Protein AF-A0A834T060-F1 (afdb_monomer)

Radius of gyration: 30.35 Å; Cα contacts (8 Å, |Δi|>4): 252; chains: 1; bounding box: 127×82×62 Å

InterPro domains:
  IPR001564 Nucleoside diphosphate kinase [PR01243] (34-56)
  IPR001564 Nucleoside diphosphate kinase [PR01243] (78-97)
  IPR001564 Nucleoside diphosphate kinase [PR01243] (98-115)
  IPR001564 Nucleoside diphosphate kinase [PR01243] (145-164)
  IPR023005 Nucleoside diphosphate kinase, active site [PS00469] (145-153)
  IPR034907 Nucleoside diphosphate kinase-like domain [PF00334] (32-166)
  IPR034907 Nucleoside diphosphate kinase-like domain [SM00562] (31-171)
  IPR036850 Nucleoside diphosphate kinase-like domain superfamily [G3DSA:3.30.70.141] (30-177)
  IPR036850 Nucleoside diphosphate kinase-like domain superfamily [SSF54919] (31-169)

Structure (mmCIF, N/CA/C/O backbone):
data_AF-A0A834T060-F1
#
_entry.id   AF-A0A834T060-F1
#
loop_
_atom_site.group_PDB
_atom_site.id
_atom_site.type_symbol
_atom_site.label_atom_id
_atom_site.label_alt_id
_atom_site.label_comp_id
_atom_site.label_asym_id
_atom_site.label_entity_id
_atom_site.label_seq_id
_atom_site.pdbx_PDB_ins_code
_atom_site.Cartn_x
_atom_site.Cartn_y
_atom_site.Cartn_z
_atom_site.occupancy
_atom_site.B_iso_or_equiv
_atom_site.auth_seq_id
_atom_site.auth_comp_id
_atom_site.auth_asym_id
_atom_site.auth_atom_id
_atom_site.pdbx_PDB_model_num
ATOM 1 N N . MET A 1 1 ? -69.856 -7.727 43.993 1.00 40.41 1 MET A N 1
ATOM 2 C CA . MET A 1 1 ? -68.551 -8.318 43.621 1.00 40.41 1 MET A CA 1
ATOM 3 C C . MET A 1 1 ? -67.506 -7.204 43.542 1.00 40.41 1 MET A C 1
ATOM 5 O O . MET A 1 1 ? -67.748 -6.237 42.842 1.00 40.41 1 MET A O 1
ATOM 9 N N . ARG A 1 2 ? -66.437 -7.343 44.343 1.00 37.22 2 ARG A N 1
ATOM 10 C CA . ARG A 1 2 ? -65.052 -6.802 44.292 1.00 37.22 2 ARG A CA 1
ATOM 11 C C . ARG A 1 2 ? -64.696 -5.562 43.424 1.00 37.22 2 ARG A C 1
ATOM 13 O O . ARG A 1 2 ? -64.761 -5.623 42.205 1.00 37.22 2 ARG A O 1
ATOM 20 N N . LEU A 1 3 ? -64.146 -4.528 44.081 1.00 44.44 3 LEU A N 1
ATOM 21 C CA . LEU A 1 3 ? -63.063 -3.624 43.597 1.00 44.44 3 LEU A CA 1
ATOM 22 C C . LEU A 1 3 ? -61.681 -4.298 43.898 1.00 44.44 3 LEU A C 1
ATOM 24 O O . LEU A 1 3 ? -61.748 -5.276 44.653 1.00 44.44 3 LEU A O 1
ATOM 28 N N . PRO A 1 4 ? -60.455 -3.857 43.464 1.00 52.56 4 PRO A N 1
ATOM 29 C CA . PRO A 1 4 ? -60.018 -2.511 43.004 1.00 52.56 4 PRO A CA 1
ATOM 30 C C . PRO A 1 4 ? -58.845 -2.431 41.952 1.00 52.56 4 PRO A C 1
ATOM 32 O O . PRO A 1 4 ? -58.308 -3.451 41.550 1.00 52.56 4 PRO A O 1
ATOM 35 N N . ILE A 1 5 ? -58.475 -1.189 41.555 1.00 54.22 5 ILE A N 1
ATOM 36 C CA . ILE A 1 5 ? -57.146 -0.559 41.236 1.00 54.22 5 ILE A CA 1
ATOM 37 C C . ILE A 1 5 ? -56.066 -1.346 40.423 1.00 54.22 5 ILE A C 1
ATOM 39 O O . ILE A 1 5 ? -55.920 -2.550 40.553 1.00 54.22 5 ILE A O 1
ATOM 43 N N . VAL A 1 6 ? -55.211 -0.589 39.698 1.00 41.72 6 VAL A N 1
ATOM 44 C CA . VAL A 1 6 ? -53.857 -0.895 39.136 1.00 41.72 6 VAL A CA 1
ATOM 45 C C . VAL A 1 6 ? -53.861 -0.995 37.591 1.00 41.72 6 VAL A C 1
ATOM 47 O O . VAL A 1 6 ? -54.552 -1.824 37.027 1.00 41.72 6 VAL A O 1
ATOM 50 N N . GLY A 1 7 ? -53.125 -0.202 36.803 1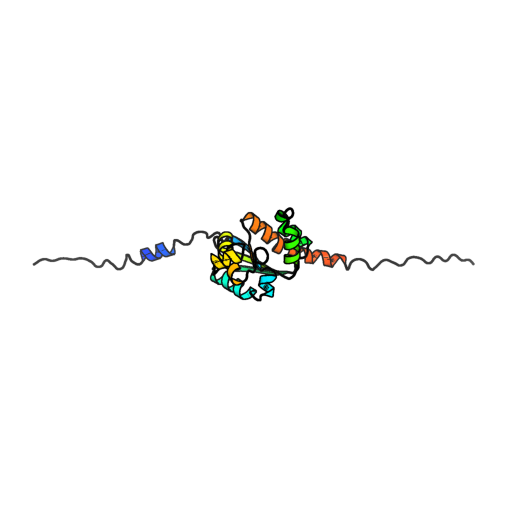.00 43.19 7 GLY A N 1
ATOM 51 C CA . GLY A 1 7 ? -52.037 0.713 37.124 1.00 43.19 7 GLY A CA 1
ATOM 52 C C . GLY A 1 7 ? -51.631 1.568 35.916 1.00 43.19 7 GLY A C 1
ATOM 53 O O . GLY A 1 7 ? -51.475 1.088 34.797 1.00 43.19 7 GLY A O 1
ATOM 54 N N . PHE A 1 8 ? -51.438 2.854 36.188 1.00 46.47 8 PHE A N 1
ATOM 55 C CA . PHE A 1 8 ? -51.004 3.911 35.274 1.00 46.47 8 PHE A CA 1
ATOM 56 C C . PHE A 1 8 ? -49.480 3.887 35.020 1.00 46.47 8 PHE A C 1
ATOM 58 O O . PHE A 1 8 ? -48.832 4.923 34.928 1.00 46.47 8 PHE A O 1
ATOM 65 N N . ILE A 1 9 ? -48.862 2.707 34.966 1.00 50.94 9 ILE A N 1
ATOM 66 C CA . ILE A 1 9 ? -47.402 2.565 34.908 1.00 50.94 9 ILE A CA 1
ATOM 67 C C . ILE A 1 9 ? -47.075 1.529 33.847 1.00 50.94 9 ILE A C 1
ATOM 69 O O . ILE A 1 9 ? -47.172 0.353 34.158 1.00 50.94 9 ILE A O 1
ATOM 73 N N . ARG A 1 10 ? -46.701 1.949 32.627 1.00 47.38 10 ARG A N 1
ATOM 74 C CA . ARG A 1 10 ? -45.752 1.245 31.722 1.00 47.38 10 ARG A CA 1
ATOM 75 C C . ARG A 1 10 ? -45.331 2.081 30.489 1.00 47.38 10 ARG A C 1
ATOM 77 O O . ARG A 1 10 ? -44.960 1.515 29.472 1.00 47.38 10 ARG A O 1
ATOM 84 N N . ILE A 1 11 ? -45.293 3.417 30.572 1.00 44.94 11 ILE A N 1
ATOM 85 C CA . ILE A 1 11 ? -44.591 4.265 29.574 1.00 44.94 11 ILE A CA 1
ATOM 86 C C . ILE A 1 11 ? -43.480 5.060 30.275 1.00 44.94 11 ILE A C 1
ATOM 88 O O . ILE A 1 11 ? -43.373 6.272 30.161 1.00 44.94 11 ILE A O 1
ATOM 92 N N . LEU A 1 12 ? -42.669 4.376 31.087 1.00 46.72 12 LEU A N 1
ATOM 93 C CA . LEU A 1 12 ? -41.483 4.993 31.699 1.00 46.72 12 LEU A CA 1
ATOM 94 C C . LEU A 1 12 ? -40.316 4.013 31.900 1.00 46.72 12 LEU A C 1
ATOM 96 O O . LEU A 1 12 ? -39.421 4.266 32.690 1.00 46.72 12 LEU A O 1
ATOM 100 N N . VAL A 1 13 ? -40.303 2.894 31.163 1.00 48.16 13 VAL A N 1
ATOM 101 C CA . VAL A 1 13 ? -39.148 1.967 31.112 1.00 48.16 13 VAL A CA 1
ATOM 102 C C . VAL A 1 13 ? -38.528 1.892 29.709 1.00 48.16 13 VAL A C 1
ATOM 104 O O . VAL A 1 13 ? -37.410 1.422 29.549 1.00 48.16 13 VAL A O 1
ATOM 107 N N . LEU A 1 14 ? -39.188 2.438 28.683 1.00 42.25 14 LEU A N 1
ATOM 108 C CA . LEU A 1 14 ? -38.663 2.438 27.310 1.00 42.25 14 LEU A CA 1
ATOM 109 C C . LEU A 1 14 ? -37.765 3.636 26.972 1.00 42.25 14 LEU A C 1
ATOM 111 O O . LEU A 1 14 ? -37.096 3.606 25.948 1.00 42.25 14 LEU A O 1
ATOM 115 N N . PHE A 1 15 ? -37.709 4.662 27.827 1.00 44.91 15 PHE A N 1
ATOM 116 C CA . PHE A 1 15 ? -36.837 5.823 27.604 1.00 44.91 15 PHE A CA 1
ATOM 117 C C . PHE A 1 15 ? -35.470 5.714 28.291 1.00 44.91 15 PHE A C 1
ATOM 119 O O . PHE A 1 15 ? -34.514 6.314 27.815 1.00 44.91 15 PHE A O 1
ATOM 126 N N . VAL A 1 16 ? -35.346 4.911 29.354 1.00 46.09 16 VAL A N 1
ATOM 127 C CA . VAL A 1 16 ? -34.073 4.758 30.085 1.00 46.09 16 VAL A CA 1
ATOM 128 C C . VAL A 1 16 ? -33.124 3.776 29.382 1.00 46.09 16 VAL A C 1
ATOM 130 O O . VAL A 1 16 ? -31.916 3.975 29.382 1.00 46.09 16 VAL A O 1
ATOM 133 N N . LEU A 1 17 ? -33.646 2.769 28.669 1.00 48.28 17 LEU A N 1
ATOM 134 C CA . LEU A 1 17 ? -32.790 1.829 27.929 1.00 48.28 17 LEU A CA 1
ATOM 135 C C . LEU A 1 17 ? -32.219 2.396 26.620 1.00 48.28 17 LEU A C 1
ATOM 137 O O . LEU A 1 17 ? -31.293 1.810 26.071 1.00 48.28 17 LEU A O 1
ATOM 141 N N . VAL A 1 18 ? -32.734 3.525 26.119 1.00 52.62 18 VAL A N 1
ATOM 142 C CA . VAL A 1 18 ? -32.154 4.190 24.940 1.00 52.62 18 VAL A CA 1
ATOM 143 C C . VAL A 1 18 ? -31.088 5.203 25.355 1.00 52.62 18 VAL A C 1
ATOM 145 O O . VAL A 1 18 ? -30.077 5.308 24.669 1.00 52.62 18 VAL A O 1
ATOM 148 N N . SER A 1 19 ? -31.240 5.892 26.493 1.00 49.34 19 SER A N 1
ATOM 149 C CA . SER A 1 19 ? -30.211 6.824 26.981 1.00 49.34 19 SER A CA 1
ATOM 150 C C . SER A 1 19 ? -28.929 6.113 27.414 1.00 49.34 19 SER A C 1
ATOM 152 O O . SER A 1 19 ? -27.841 6.611 27.136 1.00 49.34 19 SER A O 1
ATOM 154 N N . ASP A 1 20 ? -29.043 4.925 28.010 1.00 44.16 20 ASP A N 1
ATOM 155 C CA . ASP A 1 20 ? -27.871 4.145 28.426 1.00 44.16 20 ASP A CA 1
ATOM 156 C C . ASP A 1 20 ? -27.243 3.360 27.260 1.00 44.16 20 ASP A C 1
ATOM 158 O O . ASP A 1 20 ? -26.064 3.016 27.310 1.00 44.16 20 ASP A O 1
ATOM 162 N N . PHE A 1 21 ? -27.986 3.144 26.167 1.00 49.22 21 PHE A N 1
ATOM 163 C CA . PHE A 1 21 ? -27.451 2.595 24.915 1.00 49.22 21 PHE A CA 1
ATOM 164 C C . PHE A 1 21 ? -26.723 3.662 24.081 1.00 49.22 21 PHE A C 1
ATOM 166 O O . PHE A 1 21 ? -25.713 3.373 23.446 1.00 49.22 21 PHE A O 1
ATOM 173 N N . TRP A 1 22 ? -27.182 4.917 24.129 1.00 43.31 22 TRP A N 1
ATOM 174 C CA . TRP A 1 22 ? -26.526 6.048 23.460 1.00 43.31 22 TRP A CA 1
ATOM 175 C C . TRP A 1 22 ? -25.286 6.573 24.205 1.00 43.31 22 TRP A C 1
ATOM 177 O O . TRP A 1 22 ? -24.481 7.295 23.623 1.00 43.31 22 TRP A O 1
ATOM 187 N N . SER A 1 23 ? -25.101 6.191 25.473 1.00 42.28 23 SER A N 1
ATOM 188 C CA . SER A 1 23 ? -23.966 6.610 26.311 1.00 42.28 23 SER A CA 1
ATOM 189 C C . SER A 1 23 ? -22.849 5.551 26.425 1.00 42.28 23 SER A C 1
ATOM 191 O O . SER A 1 23 ? -21.879 5.748 27.154 1.00 42.28 23 SER A O 1
ATOM 193 N N . TRP A 1 24 ? -22.935 4.441 25.677 1.00 46.16 24 TRP A N 1
ATOM 194 C CA . TRP A 1 24 ? -21.889 3.407 25.565 1.00 46.16 24 TRP A CA 1
ATOM 195 C C . TRP A 1 24 ? -21.287 3.369 24.153 1.00 46.16 24 TRP A C 1
ATOM 197 O O . TRP A 1 24 ? -21.158 2.322 23.533 1.00 46.16 24 TRP A O 1
ATOM 207 N N . THR A 1 25 ? -20.897 4.514 23.604 1.00 52.75 25 THR A N 1
ATOM 208 C CA . THR A 1 25 ? -19.862 4.553 22.549 1.00 52.75 25 THR A CA 1
ATOM 209 C C . THR A 1 25 ? -18.877 5.699 22.734 1.00 52.75 25 THR A C 1
ATOM 211 O O . THR A 1 25 ? -17.988 5.867 21.909 1.00 52.75 25 THR A O 1
ATOM 214 N N . ASN A 1 26 ? -18.929 6.429 23.854 1.00 51.22 26 ASN A N 1
ATOM 215 C CA . ASN A 1 26 ? -17.852 7.345 24.244 1.00 51.22 26 ASN A CA 1
ATOM 216 C C . ASN A 1 26 ? -16.654 6.580 24.839 1.00 51.22 26 ASN A C 1
ATOM 218 O O . ASN A 1 26 ? -16.028 7.009 25.807 1.00 51.22 26 ASN A O 1
ATOM 222 N N . GLY A 1 27 ? -16.320 5.431 24.243 1.00 53.03 27 GLY A N 1
ATOM 223 C CA . GLY A 1 27 ? -14.962 4.930 24.302 1.00 53.03 27 GLY A CA 1
ATOM 224 C C . GLY A 1 27 ? -14.103 5.940 23.560 1.00 53.03 27 GLY A C 1
ATOM 225 O O . GLY A 1 27 ? -14.446 6.359 22.459 1.00 53.03 27 GLY A O 1
ATOM 226 N N . ASN A 1 28 ? -13.017 6.385 24.176 1.00 56.47 28 ASN A N 1
ATOM 227 C CA . ASN A 1 28 ? -12.001 7.173 23.502 1.00 56.47 28 ASN A CA 1
ATOM 228 C C . ASN A 1 28 ? -11.441 6.309 22.354 1.00 56.47 28 ASN A C 1
ATOM 230 O O . ASN A 1 28 ? -10.523 5.519 22.572 1.00 56.47 28 ASN A O 1
ATOM 234 N N . THR A 1 29 ? -12.064 6.354 21.171 1.00 61.91 29 THR A N 1
ATOM 235 C CA . THR A 1 29 ? -11.645 5.572 20.007 1.00 61.91 29 THR A CA 1
ATOM 236 C C . THR A 1 29 ? -10.299 6.134 19.587 1.00 61.91 29 THR A C 1
ATOM 238 O O . THR A 1 29 ? -10.233 7.173 18.924 1.00 61.91 29 THR A O 1
ATOM 241 N N . ASN A 1 30 ? -9.214 5.497 20.028 1.00 78.50 30 ASN A N 1
ATOM 242 C CA . ASN A 1 30 ? -7.872 5.838 19.584 1.00 78.50 30 ASN A CA 1
ATOM 243 C C . ASN A 1 30 ? -7.789 5.488 18.102 1.00 78.50 30 ASN A C 1
ATOM 245 O O . ASN A 1 30 ? -7.534 4.347 17.723 1.00 78.50 30 ASN A O 1
ATOM 249 N N . LYS A 1 31 ? -8.069 6.481 17.259 1.00 88.94 31 LYS A N 1
ATOM 250 C CA . LYS A 1 31 ? -7.945 6.343 15.818 1.00 88.94 31 LYS A CA 1
ATOM 251 C C . LYS A 1 31 ? -6.483 6.075 15.484 1.00 88.94 31 LYS A C 1
ATOM 253 O O . LYS A 1 31 ? -5.598 6.872 15.796 1.00 88.94 31 LYS A O 1
ATOM 258 N N . GLU A 1 32 ? -6.246 4.931 14.866 1.00 95.88 32 GLU A N 1
ATOM 259 C CA . GLU A 1 32 ? -4.941 4.510 14.392 1.00 95.88 32 GLU A CA 1
ATOM 260 C C . GLU A 1 32 ? -4.703 5.089 12.996 1.00 95.88 32 GLU A C 1
ATOM 262 O O . GLU A 1 32 ? -5.640 5.315 12.227 1.00 95.88 32 GLU A O 1
ATOM 267 N N . LYS A 1 33 ? -3.433 5.334 12.668 1.00 98.06 33 LYS A N 1
ATOM 268 C CA . LYS A 1 33 ? -3.012 5.783 11.342 1.00 98.06 33 LYS A CA 1
ATOM 269 C C . LYS A 1 33 ? -2.080 4.757 10.725 1.00 98.06 33 LYS A C 1
ATOM 271 O O . LYS A 1 33 ? -1.185 4.256 11.401 1.00 98.06 33 LYS A O 1
ATOM 276 N N . THR A 1 34 ? -2.266 4.488 9.440 1.00 98.56 34 THR A N 1
ATOM 277 C CA . THR A 1 34 ?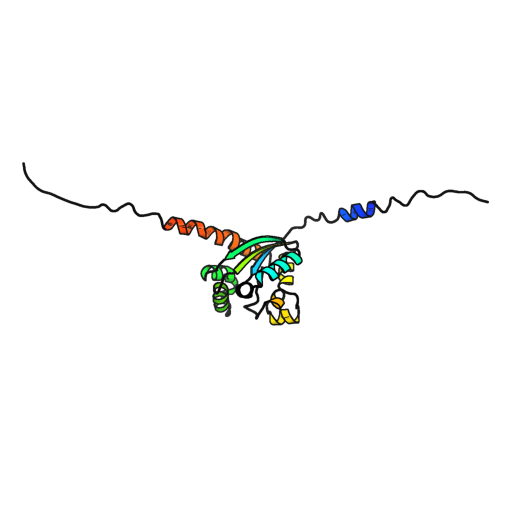 -1.431 3.563 8.668 1.00 98.56 34 THR A CA 1
ATOM 278 C C . THR A 1 34 ? -1.013 4.186 7.343 1.00 98.56 34 THR A C 1
ATOM 280 O O . THR A 1 34 ? -1.703 5.067 6.815 1.00 98.56 34 THR A O 1
ATOM 283 N N . LEU A 1 35 ? 0.117 3.731 6.800 1.00 98.50 35 LEU A N 1
ATOM 284 C CA . LEU A 1 35 ? 0.502 4.066 5.439 1.00 98.50 35 LEU A CA 1
ATOM 285 C C . LEU A 1 35 ? -0.227 3.145 4.456 1.00 98.50 35 LEU A C 1
ATOM 287 O O . LEU A 1 35 ? -0.246 1.925 4.625 1.00 98.50 35 LEU A O 1
ATOM 291 N N . ALA A 1 36 ? -0.745 3.726 3.378 1.00 98.62 36 ALA A N 1
ATOM 292 C CA . ALA A 1 36 ? -1.146 3.000 2.184 1.00 98.62 36 ALA A CA 1
ATOM 293 C C . ALA A 1 36 ? -0.377 3.527 0.969 1.00 98.62 36 ALA A C 1
ATOM 295 O O . ALA A 1 36 ? -0.201 4.735 0.810 1.00 98.62 36 ALA A O 1
ATOM 296 N N . ILE A 1 37 ? 0.067 2.624 0.095 1.00 98.56 37 ILE A N 1
ATOM 297 C CA . ILE A 1 37 ? 0.647 2.989 -1.202 1.00 98.56 37 ILE A CA 1
ATOM 298 C C . ILE A 1 37 ? -0.112 2.244 -2.290 1.00 98.56 37 ILE A C 1
ATOM 300 O O . ILE A 1 37 ? -0.213 1.022 -2.217 1.00 98.56 37 ILE A O 1
ATOM 304 N N . ILE A 1 38 ? -0.579 2.960 -3.311 1.00 98.56 38 ILE A N 1
ATOM 305 C CA . ILE A 1 38 ? -0.956 2.384 -4.604 1.00 98.56 38 ILE A CA 1
ATOM 306 C C . ILE A 1 38 ? 0.304 2.376 -5.468 1.00 98.56 38 ILE A C 1
ATOM 308 O O . ILE A 1 38 ? 0.890 3.423 -5.752 1.00 98.56 38 ILE A O 1
ATOM 312 N N . LYS A 1 39 ? 0.744 1.172 -5.817 1.00 98.25 39 LYS A N 1
ATOM 313 C CA . LYS A 1 39 ? 1.955 0.877 -6.581 1.00 98.25 39 LYS A CA 1
ATOM 314 C C . LYS A 1 39 ? 1.759 1.184 -8.078 1.00 98.25 39 LYS A C 1
ATOM 316 O O . LYS A 1 39 ? 0.619 1.397 -8.505 1.00 98.25 39 LYS A O 1
ATOM 321 N N . PRO A 1 40 ? 2.833 1.179 -8.895 1.00 97.94 40 PRO A N 1
ATOM 322 C CA . PRO A 1 40 ? 2.743 1.613 -10.291 1.00 97.94 40 PRO A CA 1
ATOM 323 C C . PRO A 1 40 ? 1.734 0.825 -11.137 1.00 97.94 40 PRO A C 1
ATOM 325 O O . PRO A 1 40 ? 1.050 1.406 -11.967 1.00 97.94 40 PRO A O 1
ATOM 328 N N . ASP A 1 41 ? 1.583 -0.478 -10.906 1.00 96.25 41 ASP A N 1
ATOM 329 C CA . ASP A 1 41 ? 0.584 -1.335 -11.564 1.00 96.25 41 ASP A CA 1
ATOM 330 C C . ASP A 1 41 ? -0.861 -0.947 -11.221 1.00 96.25 41 ASP A C 1
ATOM 332 O O . ASP A 1 41 ? -1.705 -0.921 -12.112 1.00 96.25 41 ASP A O 1
ATOM 336 N N . GLY A 1 42 ? -1.148 -0.591 -9.965 1.00 94.12 42 GLY A N 1
ATOM 337 C CA . GLY A 1 42 ? -2.476 -0.115 -9.568 1.00 94.12 42 GLY A CA 1
ATOM 338 C C . GLY A 1 42 ? -2.845 1.205 -10.251 1.00 94.12 42 GLY A C 1
ATOM 339 O O . GLY A 1 42 ? -3.994 1.404 -10.645 1.00 94.12 42 GLY A O 1
ATOM 340 N N . LEU A 1 43 ? -1.859 2.083 -10.447 1.00 92.44 43 LEU A N 1
ATOM 341 C CA . LEU A 1 43 ? -2.073 3.365 -11.108 1.00 92.44 43 LEU A CA 1
ATOM 342 C C . LEU A 1 43 ? -2.169 3.230 -12.634 1.00 92.44 43 LEU A C 1
ATOM 344 O O . LEU A 1 43 ? -3.108 3.746 -13.230 1.00 92.44 43 LEU A O 1
ATOM 348 N N . LEU A 1 44 ? -1.239 2.501 -13.260 1.00 91.69 44 LEU A N 1
ATOM 349 C CA . LEU A 1 44 ? -1.230 2.243 -14.707 1.00 91.69 44 LEU A CA 1
ATOM 350 C C . LEU A 1 44 ? -2.420 1.384 -15.158 1.00 91.69 44 LEU A C 1
ATOM 352 O O . LEU A 1 44 ? -2.860 1.498 -16.298 1.00 91.69 44 LEU A O 1
ATOM 356 N N . GLY A 1 45 ? -2.948 0.539 -14.270 1.00 92.50 45 GLY A N 1
ATOM 357 C CA . GLY A 1 45 ? -4.168 -0.235 -14.488 1.00 92.50 45 GLY A CA 1
ATOM 358 C C . GLY A 1 45 ? -5.465 0.556 -14.295 1.00 92.50 45 GLY A C 1
ATOM 359 O O . GLY A 1 45 ? -6.532 -0.039 -14.373 1.00 92.50 45 GLY A O 1
ATOM 360 N N . ASN A 1 46 ? -5.400 1.871 -14.039 1.00 95.00 46 ASN A N 1
ATOM 361 C CA . ASN A 1 46 ? -6.555 2.734 -13.757 1.00 95.00 46 ASN A CA 1
ATOM 362 C C . ASN A 1 46 ? -7.412 2.280 -12.556 1.00 95.00 46 ASN A C 1
ATOM 364 O O . ASN A 1 46 ? -8.609 2.545 -12.517 1.00 95.00 46 ASN A O 1
ATOM 368 N N . HIS A 1 47 ? -6.811 1.642 -11.545 1.00 97.38 47 HIS A N 1
ATOM 369 C CA . HIS A 1 47 ? -7.528 1.165 -10.352 1.00 97.38 47 HIS A CA 1
ATOM 370 C C . HIS A 1 47 ? -7.518 2.157 -9.180 1.00 97.38 47 HIS A C 1
ATOM 372 O O . HIS A 1 47 ? -8.045 1.851 -8.113 1.00 97.38 47 HIS A O 1
ATOM 378 N N . THR A 1 48 ? -6.914 3.339 -9.339 1.00 97.56 48 THR A N 1
ATOM 379 C CA . THR A 1 48 ? -6.776 4.331 -8.258 1.00 97.56 48 THR A CA 1
ATOM 380 C C . THR A 1 48 ? -8.119 4.698 -7.626 1.00 97.56 48 THR A C 1
ATOM 382 O O . THR A 1 48 ? -8.237 4.682 -6.399 1.00 97.56 48 THR A O 1
ATOM 385 N N . ASP A 1 49 ? -9.129 4.996 -8.444 1.00 97.94 49 ASP A N 1
ATOM 386 C CA . ASP A 1 49 ? -10.438 5.437 -7.954 1.00 97.94 49 ASP A CA 1
ATOM 387 C C . ASP A 1 49 ? -11.216 4.288 -7.305 1.00 97.94 49 ASP A C 1
ATOM 389 O O . ASP A 1 49 ? -11.800 4.477 -6.239 1.00 97.94 49 ASP A O 1
ATOM 393 N N . ASP A 1 50 ? -11.140 3.080 -7.870 1.00 98.19 50 ASP A N 1
ATOM 394 C CA . ASP A 1 50 ? -11.745 1.876 -7.288 1.00 98.19 50 ASP A CA 1
ATOM 395 C C . ASP A 1 50 ? -11.136 1.545 -5.920 1.00 98.19 50 ASP A C 1
ATOM 397 O O . ASP A 1 50 ? -11.851 1.250 -4.962 1.00 98.19 50 ASP A O 1
ATOM 401 N N . ILE A 1 51 ? -9.808 1.649 -5.794 1.00 98.56 51 ILE A N 1
ATOM 402 C CA . ILE A 1 51 ? -9.097 1.429 -4.529 1.00 98.56 51 ILE A CA 1
ATOM 403 C C . ILE A 1 51 ? -9.506 2.481 -3.496 1.00 98.56 51 ILE A C 1
ATOM 405 O O . ILE A 1 51 ? -9.812 2.132 -2.355 1.00 98.56 51 ILE A O 1
ATOM 409 N N . LYS A 1 52 ? -9.538 3.764 -3.872 1.00 98.62 52 LYS A N 1
ATOM 410 C CA . LYS A 1 52 ? -9.967 4.846 -2.973 1.00 98.62 52 LYS A CA 1
ATOM 411 C C . LYS A 1 52 ? -11.417 4.677 -2.539 1.00 98.62 52 LYS A C 1
ATOM 413 O O . LYS A 1 52 ? -11.724 4.858 -1.364 1.00 98.62 52 LYS A O 1
ATOM 418 N N . LYS A 1 53 ? -12.296 4.284 -3.459 1.00 98.56 53 LYS A N 1
ATOM 419 C CA . LYS A 1 53 ? -13.689 3.972 -3.152 1.00 98.56 53 LYS A CA 1
ATOM 420 C C . LYS A 1 53 ? -13.782 2.833 -2.137 1.00 98.56 53 LYS A C 1
ATOM 422 O O . LYS A 1 53 ? -14.427 3.014 -1.111 1.00 98.56 53 LYS A O 1
ATOM 427 N N . ALA A 1 54 ? -13.068 1.728 -2.357 1.00 98.56 54 ALA A N 1
ATOM 428 C CA . ALA A 1 54 ? -13.028 0.608 -1.418 1.00 98.56 54 ALA A CA 1
ATOM 429 C C . ALA A 1 54 ? -12.501 1.023 -0.031 1.00 98.56 54 ALA A C 1
ATOM 431 O O . ALA A 1 54 ? -13.040 0.593 0.984 1.00 98.56 54 ALA A O 1
ATOM 432 N N . ILE A 1 55 ? -11.486 1.893 0.031 1.00 98.69 55 ILE A N 1
ATOM 433 C CA . ILE A 1 55 ? -10.962 2.460 1.287 1.00 98.69 55 ILE A CA 1
ATOM 434 C C . ILE A 1 55 ? -12.066 3.212 2.047 1.00 98.69 55 ILE A C 1
ATOM 436 O O . ILE A 1 55 ? -12.282 2.952 3.233 1.00 98.69 55 ILE A O 1
ATOM 440 N N . LEU A 1 56 ? -12.783 4.116 1.373 1.00 98.56 56 LEU A N 1
ATOM 441 C CA . LEU A 1 56 ? -13.849 4.915 1.986 1.00 98.56 56 LEU A CA 1
ATOM 442 C C . LEU A 1 56 ? -15.039 4.046 2.418 1.00 98.56 56 LEU A C 1
ATOM 444 O O . LEU A 1 56 ? -15.547 4.205 3.527 1.00 98.56 56 LEU A O 1
ATOM 448 N N . GLU A 1 57 ? -15.453 3.093 1.582 1.00 98.31 57 GLU A N 1
ATOM 449 C CA . GLU A 1 57 ? -16.538 2.149 1.884 1.00 98.31 57 GLU A CA 1
ATOM 450 C C . GLU A 1 57 ? -16.193 1.221 3.057 1.00 98.31 57 GLU A C 1
ATOM 452 O O . GLU A 1 57 ? -17.072 0.857 3.836 1.00 98.31 57 GLU A O 1
ATOM 457 N N . TYR A 1 58 ? -14.910 0.897 3.250 1.00 97.94 58 TYR A N 1
ATOM 458 C CA . TYR A 1 58 ? -14.430 0.139 4.409 1.00 97.94 58 TYR A CA 1
ATOM 459 C C . TYR A 1 58 ? -14.307 0.994 5.688 1.00 97.94 58 TYR A C 1
ATOM 461 O O . TYR A 1 58 ? -13.865 0.505 6.732 1.00 97.94 58 TYR A O 1
ATOM 469 N N . GLY A 1 59 ? -14.702 2.270 5.635 1.00 97.81 59 GLY A N 1
ATOM 470 C CA . GLY A 1 59 ? -14.789 3.166 6.788 1.00 97.81 59 GLY A CA 1
ATOM 471 C C . GLY A 1 59 ? -13.481 3.864 7.159 1.00 97.81 59 GLY A C 1
ATOM 472 O O . GLY A 1 59 ? -13.350 4.326 8.291 1.00 97.81 59 GLY A O 1
ATOM 473 N N . PHE A 1 60 ? -12.506 3.926 6.250 1.00 98.50 60 PHE A N 1
ATOM 474 C CA . PHE A 1 60 ? -11.304 4.733 6.448 1.00 98.50 60 PHE A CA 1
ATOM 475 C C . PHE A 1 60 ? -11.534 6.197 6.078 1.00 98.50 60 PHE A C 1
ATOM 477 O O . PHE A 1 60 ? -12.224 6.513 5.111 1.00 98.50 60 PHE A O 1
ATOM 484 N N . SER A 1 61 ? -10.829 7.085 6.773 1.00 98.25 61 SER A N 1
ATOM 485 C CA . SER A 1 61 ? -10.595 8.459 6.329 1.00 98.25 61 SER A CA 1
ATOM 486 C C . SER A 1 61 ? -9.237 8.567 5.637 1.00 98.25 61 SER A C 1
ATOM 488 O O . SER A 1 61 ? -8.231 8.104 6.174 1.00 98.25 61 SER A O 1
ATOM 490 N N . ILE A 1 62 ? -9.177 9.233 4.482 1.00 98.31 62 ILE A N 1
ATOM 491 C CA . ILE A 1 62 ? -7.913 9.589 3.818 1.00 98.31 62 ILE A CA 1
ATOM 492 C C . ILE A 1 62 ? -7.485 10.969 4.333 1.00 98.31 62 ILE A C 1
ATOM 494 O O . ILE A 1 62 ? -8.089 11.979 3.983 1.00 98.31 62 ILE A O 1
ATOM 498 N N . LEU A 1 63 ? -6.462 11.026 5.190 1.00 97.75 63 LEU A N 1
ATOM 499 C CA . LEU A 1 63 ? -6.030 12.278 5.830 1.00 97.75 63 LEU A CA 1
ATOM 500 C C . LEU A 1 63 ? -5.076 13.105 4.971 1.00 97.75 63 LEU A C 1
ATOM 502 O O . LEU A 1 63 ? -5.076 14.333 5.028 1.00 97.75 63 LEU A O 1
ATOM 506 N N . LYS A 1 64 ? -4.195 12.422 4.243 1.00 97.69 64 LYS A N 1
ATOM 507 C CA . LYS A 1 64 ? -3.219 13.023 3.335 1.00 97.69 64 LYS A CA 1
ATOM 508 C C . LYS A 1 64 ? -3.039 12.104 2.149 1.00 97.69 64 LYS A C 1
ATOM 510 O O . LYS A 1 64 ? -3.029 10.887 2.324 1.00 97.69 64 LYS A O 1
ATOM 515 N N . GLU A 1 65 ? -2.795 12.691 0.990 1.00 97.25 65 GLU A N 1
ATOM 516 C CA . GLU A 1 65 ? -2.342 11.959 -0.180 1.00 97.25 65 GLU A CA 1
ATOM 517 C C . GLU A 1 65 ? -1.318 12.759 -0.979 1.00 97.25 65 GLU A C 1
ATOM 519 O O . GLU A 1 65 ? -1.293 13.990 -0.923 1.00 97.25 65 GLU A O 1
ATOM 524 N N . LYS A 1 66 ? -0.466 12.054 -1.721 1.00 96.38 66 LYS A N 1
ATOM 525 C CA . LYS A 1 66 ? 0.374 12.640 -2.766 1.00 96.38 66 LYS A CA 1
ATOM 526 C C . LYS A 1 66 ? 0.753 11.594 -3.807 1.00 96.38 66 LYS A C 1
ATOM 528 O O . LYS A 1 66 ? 1.009 10.441 -3.464 1.00 96.38 66 LYS A O 1
ATOM 533 N N . THR A 1 67 ? 0.871 12.027 -5.056 1.00 96.75 67 THR A N 1
ATOM 534 C CA . THR A 1 67 ? 1.475 11.231 -6.129 1.00 96.75 67 THR A CA 1
ATOM 535 C C . THR A 1 67 ? 2.947 11.597 -6.244 1.00 96.75 67 THR A C 1
ATOM 537 O O . THR A 1 67 ? 3.278 12.780 -6.352 1.00 96.75 67 THR A O 1
ATOM 540 N N . ILE A 1 68 ? 3.838 10.608 -6.197 1.00 95.62 68 ILE A N 1
ATOM 541 C CA . ILE A 1 68 ? 5.286 10.819 -6.303 1.00 95.62 68 ILE A CA 1
ATOM 542 C C . ILE A 1 68 ? 5.922 9.784 -7.225 1.00 95.62 68 ILE A C 1
ATOM 544 O O . ILE A 1 68 ? 5.512 8.627 -7.243 1.00 95.62 68 ILE A O 1
ATOM 548 N N . GLN A 1 69 ? 6.951 10.200 -7.957 1.00 95.62 69 GLN A N 1
ATOM 549 C CA . GLN A 1 69 ? 7.882 9.289 -8.611 1.00 95.62 69 GLN A CA 1
ATOM 550 C C . GLN A 1 69 ? 9.025 9.013 -7.633 1.00 95.62 69 GLN A C 1
ATOM 552 O O . GLN A 1 69 ? 9.628 9.959 -7.128 1.00 95.62 69 GLN A O 1
ATOM 557 N N . LEU A 1 70 ? 9.294 7.741 -7.344 1.00 94.88 70 LEU A N 1
ATOM 558 C CA . LEU A 1 70 ? 10.422 7.354 -6.501 1.00 94.88 70 LEU A CA 1
ATOM 559 C C . LEU A 1 70 ? 11.671 7.137 -7.352 1.00 94.88 70 LEU A C 1
ATOM 561 O O . LEU A 1 70 ? 11.591 6.535 -8.426 1.00 94.88 70 LEU A O 1
ATOM 565 N N . ASP A 1 71 ? 12.806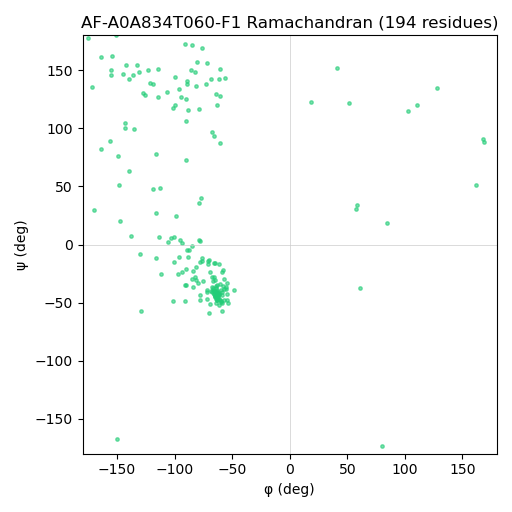 7.614 -6.852 1.00 93.88 71 ASP A N 1
ATOM 566 C CA . ASP A 1 71 ? 14.131 7.280 -7.362 1.00 93.88 71 ASP A CA 1
ATOM 567 C C . ASP A 1 71 ? 14.712 6.062 -6.622 1.00 93.88 71 ASP A C 1
ATOM 569 O O . ASP A 1 71 ? 14.130 5.538 -5.666 1.00 93.88 71 ASP A O 1
ATOM 573 N N . GLU A 1 72 ? 15.854 5.567 -7.095 1.00 92.88 72 GLU A N 1
ATOM 574 C CA . GLU A 1 72 ? 16.493 4.379 -6.521 1.00 92.88 72 GLU A CA 1
ATOM 575 C C . GLU A 1 72 ? 16.924 4.592 -5.063 1.00 92.88 72 GLU A C 1
ATOM 577 O O . GLU A 1 72 ? 16.803 3.663 -4.259 1.00 92.88 72 GLU A O 1
ATOM 582 N N . ASP A 1 73 ? 17.361 5.802 -4.694 1.00 92.88 73 ASP A N 1
ATOM 583 C CA . ASP A 1 73 ? 17.736 6.137 -3.315 1.00 92.88 73 ASP A CA 1
ATOM 584 C C . ASP A 1 73 ? 16.531 6.042 -2.370 1.00 92.88 73 ASP A C 1
ATOM 586 O O . ASP A 1 73 ? 16.580 5.337 -1.357 1.00 92.88 73 ASP A O 1
ATOM 590 N N . ALA A 1 74 ? 15.413 6.680 -2.723 1.00 93.88 74 ALA A N 1
ATOM 591 C CA . ALA A 1 74 ? 14.205 6.660 -1.914 1.00 93.88 74 ALA A CA 1
ATOM 592 C C . ALA A 1 74 ? 13.664 5.234 -1.759 1.00 93.88 74 ALA A C 1
ATOM 594 O O . ALA A 1 74 ? 13.287 4.839 -0.654 1.00 93.88 74 ALA A O 1
ATOM 595 N N . VAL A 1 75 ? 13.658 4.431 -2.828 1.00 93.94 75 VAL A N 1
ATOM 596 C CA . VAL A 1 75 ? 13.231 3.025 -2.747 1.00 93.94 75 VAL A CA 1
ATOM 597 C C . VAL A 1 75 ? 14.188 2.206 -1.880 1.00 93.94 75 VAL A C 1
ATOM 599 O O . VAL A 1 75 ? 13.730 1.391 -1.076 1.00 93.94 75 VAL A O 1
ATOM 602 N N . THR A 1 76 ? 15.496 2.446 -1.989 1.00 92.56 76 THR 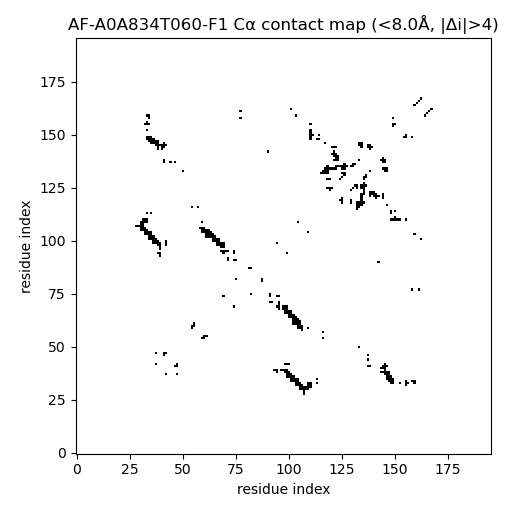A N 1
ATOM 603 C CA . THR A 1 76 ? 16.511 1.752 -1.188 1.00 92.56 76 THR A CA 1
ATOM 604 C C . THR A 1 76 ? 16.356 2.051 0.296 1.00 92.56 76 THR A C 1
ATOM 606 O O . THR A 1 76 ? 16.344 1.125 1.107 1.00 92.56 76 THR A O 1
ATOM 609 N N . ARG A 1 77 ? 16.176 3.325 0.661 1.00 93.12 77 ARG A N 1
ATOM 610 C CA . ARG A 1 77 ? 15.943 3.737 2.051 1.00 93.12 77 ARG A CA 1
ATOM 611 C C . ARG A 1 77 ? 14.617 3.212 2.588 1.00 93.12 77 ARG A C 1
ATOM 613 O O . ARG A 1 77 ? 14.573 2.719 3.713 1.00 93.12 77 ARG A O 1
ATOM 620 N N . PHE A 1 78 ? 13.554 3.266 1.786 1.00 93.25 78 PHE A N 1
ATOM 621 C CA . PHE A 1 78 ? 12.232 2.802 2.201 1.00 93.25 78 PHE A CA 1
ATOM 622 C C . PHE A 1 78 ? 12.199 1.289 2.462 1.00 93.25 78 PHE A C 1
ATOM 624 O O . PHE A 1 78 ? 11.692 0.850 3.491 1.00 93.25 78 PHE A O 1
ATOM 631 N N . TYR A 1 79 ? 12.800 0.488 1.579 1.00 88.88 79 TYR A N 1
ATOM 632 C CA . TYR A 1 79 ? 12.838 -0.974 1.695 1.00 88.88 79 TYR A CA 1
ATOM 633 C C . TYR A 1 79 ? 14.152 -1.507 2.284 1.00 88.88 79 TYR A C 1
ATOM 635 O O . TYR A 1 79 ? 14.502 -2.664 2.047 1.00 88.88 79 TYR A O 1
ATOM 643 N N . ALA A 1 80 ? 14.889 -0.711 3.065 1.00 88.56 80 ALA A N 1
ATOM 644 C CA . ALA A 1 80 ? 16.218 -1.080 3.569 1.00 88.56 80 ALA A CA 1
ATOM 645 C C . ALA A 1 80 ? 16.241 -2.430 4.318 1.00 88.56 80 ALA A C 1
ATOM 647 O O . ALA A 1 80 ? 17.193 -3.201 4.191 1.00 88.56 80 ALA A O 1
ATOM 648 N N . GLU A 1 81 ? 15.160 -2.776 5.022 1.00 85.00 81 GLU A N 1
ATOM 649 C CA . GLU A 1 81 ? 14.983 -4.060 5.724 1.00 85.00 81 GLU A CA 1
ATOM 650 C C . GLU A 1 81 ? 14.925 -5.280 4.785 1.00 85.00 81 GLU A C 1
ATOM 652 O O . GLU A 1 81 ? 15.066 -6.426 5.215 1.00 85.00 81 GLU A O 1
ATOM 657 N N . HIS A 1 82 ? 14.718 -5.059 3.488 1.00 84.00 82 HIS A N 1
ATOM 658 C CA . HIS A 1 82 ? 14.685 -6.088 2.450 1.00 84.00 82 HIS A CA 1
ATOM 659 C C . HIS A 1 82 ? 15.935 -6.089 1.564 1.00 84.00 82 HIS A C 1
ATOM 661 O O . HIS A 1 82 ? 16.018 -6.916 0.660 1.00 84.00 82 HIS A O 1
ATOM 667 N N . SER A 1 83 ? 16.919 -5.226 1.835 1.00 82.69 83 SER A N 1
ATOM 668 C CA . SER A 1 83 ? 18.134 -5.059 1.017 1.00 82.69 83 SER A CA 1
ATOM 669 C C . SER A 1 83 ? 18.951 -6.342 0.828 1.00 82.69 83 SER A C 1
ATOM 671 O O . SER A 1 83 ? 19.567 -6.540 -0.214 1.00 82.69 83 SER A O 1
ATOM 673 N N . SER A 1 84 ? 18.913 -7.254 1.802 1.00 84.62 84 SER A N 1
ATOM 674 C CA . SER A 1 84 ? 19.604 -8.550 1.752 1.00 84.62 84 SER A CA 1
ATOM 675 C C . SER A 1 84 ? 18.825 -9.653 1.026 1.00 84.62 84 SER A C 1
ATOM 677 O O . SER A 1 84 ? 19.292 -10.790 0.943 1.00 84.62 84 SER A O 1
ATOM 679 N N . LYS A 1 85 ? 17.613 -9.372 0.531 1.00 88.00 85 LYS A N 1
ATOM 680 C CA . LYS A 1 85 ? 16.759 -10.369 -0.122 1.00 88.00 85 LYS A CA 1
ATOM 681 C C . LYS A 1 85 ? 17.036 -10.425 -1.623 1.00 88.00 85 LYS A C 1
ATOM 683 O O . LYS A 1 85 ? 17.117 -9.401 -2.290 1.00 88.00 85 LYS A O 1
ATOM 688 N N . ASN A 1 86 ? 17.038 -11.634 -2.185 1.00 88.31 86 ASN A N 1
ATOM 689 C CA . ASN A 1 86 ? 17.289 -11.864 -3.617 1.00 88.31 86 ASN A CA 1
ATOM 690 C C . ASN A 1 86 ? 16.308 -11.133 -4.558 1.00 88.31 86 ASN A C 1
ATOM 692 O O . ASN A 1 86 ? 16.627 -10.912 -5.720 1.00 88.31 86 ASN A O 1
ATOM 696 N N . PHE A 1 87 ? 15.117 -10.757 -4.075 1.00 87.50 87 PHE A N 1
ATOM 697 C CA . PHE A 1 87 ? 14.115 -10.028 -4.861 1.00 87.50 87 PHE A CA 1
ATOM 698 C C . PHE A 1 87 ? 14.285 -8.499 -4.827 1.00 87.50 87 PHE A C 1
ATOM 700 O O . PHE A 1 87 ? 13.540 -7.798 -5.511 1.00 87.50 87 PHE A O 1
ATOM 707 N N . PHE A 1 88 ? 15.224 -7.962 -4.040 1.00 89.88 88 PHE A N 1
ATOM 708 C CA . PHE A 1 88 ? 15.336 -6.524 -3.781 1.00 89.88 88 PHE A CA 1
ATOM 709 C C . PHE A 1 88 ? 15.605 -5.697 -5.043 1.00 89.88 88 PHE A C 1
ATOM 711 O O . PHE A 1 88 ? 14.959 -4.676 -5.256 1.00 89.88 88 PHE A O 1
ATOM 718 N N . SER A 1 89 ? 16.487 -6.168 -5.928 1.00 91.94 89 SER A N 1
ATOM 719 C CA . SER A 1 89 ? 16.780 -5.492 -7.200 1.00 91.94 89 SER A CA 1
ATOM 720 C C . SER A 1 89 ? 15.553 -5.419 -8.117 1.00 91.94 89 SER A C 1
ATOM 722 O O . SER A 1 89 ? 15.277 -4.379 -8.715 1.00 91.94 89 SER A O 1
ATOM 724 N N . SER A 1 90 ? 14.770 -6.501 -8.183 1.00 93.00 90 SER A N 1
ATOM 725 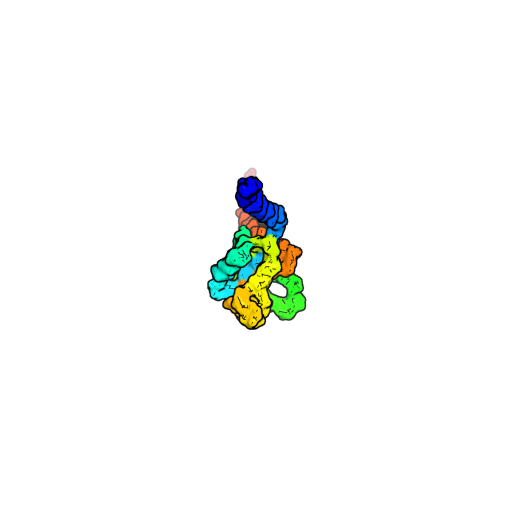C CA . SER A 1 90 ? 13.507 -6.527 -8.926 1.00 93.00 90 SER A CA 1
ATOM 726 C C . SER A 1 90 ? 12.487 -5.567 -8.314 1.00 93.00 90 SER A C 1
ATOM 728 O O . SER A 1 90 ? 11.845 -4.809 -9.044 1.00 93.00 90 SER A O 1
ATOM 730 N N . LEU A 1 91 ? 12.355 -5.567 -6.982 1.00 91.56 91 LEU A N 1
ATOM 731 C CA . LEU A 1 91 ? 11.473 -4.654 -6.252 1.00 91.56 91 LEU A CA 1
ATOM 732 C C . LEU A 1 91 ? 11.845 -3.195 -6.527 1.00 91.56 91 LEU A C 1
ATOM 734 O O . LEU A 1 91 ? 10.954 -2.393 -6.797 1.00 91.56 91 LEU A O 1
ATOM 738 N N . MET A 1 92 ? 13.141 -2.881 -6.519 1.00 93.62 92 MET A N 1
ATOM 739 C CA . MET A 1 92 ? 13.653 -1.547 -6.803 1.00 93.62 92 MET A CA 1
ATOM 740 C C . MET A 1 92 ? 13.240 -1.083 -8.194 1.00 93.62 92 MET A C 1
ATOM 742 O O . MET A 1 92 ? 12.513 -0.101 -8.318 1.00 93.62 92 MET A O 1
ATOM 746 N N . LYS A 1 93 ? 13.596 -1.861 -9.224 1.00 94.69 93 LYS A N 1
ATOM 747 C CA . LYS A 1 93 ? 13.248 -1.570 -10.621 1.00 94.69 93 LYS A CA 1
ATOM 748 C C . LYS A 1 93 ? 11.745 -1.396 -10.831 1.00 94.69 93 LYS A C 1
ATOM 750 O O . LYS A 1 93 ? 11.313 -0.603 -11.658 1.00 94.69 93 LYS A O 1
ATOM 755 N N . TYR A 1 94 ? 10.935 -2.168 -10.117 1.00 96.00 94 TYR A N 1
ATOM 756 C CA . TYR A 1 94 ? 9.486 -2.063 -10.203 1.00 96.00 94 TYR A CA 1
ATOM 757 C C . TYR A 1 94 ? 8.955 -0.794 -9.534 1.00 96.00 94 TYR A C 1
ATOM 759 O O . TYR A 1 94 ? 8.168 -0.082 -10.151 1.00 96.00 94 TYR A O 1
ATOM 767 N N . MET A 1 95 ? 9.393 -0.471 -8.320 1.00 96.56 95 MET A N 1
ATOM 768 C CA . MET A 1 95 ? 8.905 0.712 -7.604 1.00 96.56 95 MET A CA 1
ATOM 769 C C . MET A 1 95 ? 9.379 2.026 -8.238 1.00 96.56 95 MET A C 1
ATOM 771 O O . MET A 1 95 ? 8.696 3.033 -8.087 1.00 96.56 95 MET A O 1
ATOM 775 N N . THR A 1 96 ? 10.488 2.013 -8.986 1.00 96.12 96 THR A N 1
ATOM 776 C CA . THR A 1 96 ? 10.955 3.153 -9.792 1.00 96.12 96 THR A CA 1
ATOM 777 C C . THR A 1 96 ? 10.390 3.176 -11.218 1.00 96.12 96 THR A C 1
ATOM 779 O O . THR A 1 96 ? 10.599 4.148 -11.937 1.00 96.12 96 THR A O 1
ATOM 782 N N . SER A 1 97 ? 9.635 2.155 -11.650 1.00 96.56 97 SER A N 1
ATOM 783 C CA . SER A 1 97 ? 9.112 2.074 -13.030 1.00 96.56 97 SER A CA 1
ATOM 784 C C . SER A 1 97 ? 7.995 3.072 -13.354 1.00 96.56 97 SER A C 1
ATOM 786 O O . SER A 1 97 ? 7.671 3.272 -14.523 1.00 96.56 97 SER A O 1
ATOM 788 N N . GLY A 1 98 ? 7.404 3.699 -12.339 1.00 95.31 98 GLY A N 1
ATOM 789 C CA . GLY A 1 98 ? 6.345 4.683 -12.505 1.00 95.31 98 GLY A CA 1
ATOM 790 C C . GLY A 1 98 ? 5.933 5.311 -11.176 1.00 95.31 98 GLY A C 1
ATOM 791 O O . GLY A 1 98 ? 6.465 4.936 -10.126 1.00 95.31 98 GLY A O 1
ATOM 792 N N . PRO A 1 99 ? 4.998 6.272 -11.210 1.00 96.94 99 PRO A N 1
ATOM 793 C CA . PRO A 1 99 ? 4.582 6.983 -10.017 1.00 96.94 99 PRO A CA 1
ATOM 794 C C . PRO A 1 99 ? 3.743 6.097 -9.096 1.00 96.94 99 PRO A C 1
ATOM 796 O O . PRO A 1 99 ? 3.090 5.141 -9.519 1.00 96.94 99 PRO A O 1
ATOM 799 N N . VAL A 1 100 ? 3.733 6.467 -7.820 1.00 98.00 100 VAL A N 1
ATOM 800 C CA . VAL A 1 100 ? 2.926 5.844 -6.770 1.00 98.00 100 VAL A CA 1
ATOM 801 C C . VAL A 1 100 ? 2.034 6.880 -6.102 1.00 98.00 100 VAL A C 1
ATOM 803 O O . VAL A 1 100 ? 2.408 8.050 -5.992 1.00 98.00 100 VAL A O 1
ATOM 806 N N . VAL A 1 101 ? 0.870 6.451 -5.612 1.00 98.31 101 VAL A N 1
ATOM 807 C CA . VAL A 1 101 ? 0.021 7.276 -4.738 1.00 98.31 101 VAL A CA 1
ATOM 808 C C . VAL A 1 101 ? 0.261 6.840 -3.311 1.00 98.31 101 VAL A C 1
ATOM 810 O O . VAL A 1 101 ? 0.025 5.686 -2.965 1.00 98.31 101 VAL A O 1
ATOM 813 N N . VAL A 1 102 ? 0.717 7.763 -2.477 1.00 98.31 102 VAL A N 1
ATOM 814 C CA . VAL A 1 102 ? 0.963 7.525 -1.057 1.00 98.31 102 VAL A CA 1
ATOM 815 C C . VAL A 1 102 ? -0.129 8.212 -0.254 1.00 98.31 102 VAL A C 1
ATOM 817 O O . VAL A 1 102 ? -0.394 9.393 -0.474 1.00 98.31 102 VAL A O 1
ATOM 820 N N . MET A 1 103 ? -0.733 7.496 0.690 1.00 98.62 103 MET A N 1
ATOM 821 C CA . MET A 1 103 ? -1.823 7.978 1.533 1.00 98.62 103 MET A CA 1
ATOM 822 C C . MET A 1 103 ? -1.556 7.698 3.013 1.00 98.62 103 MET A C 1
ATOM 824 O O . MET A 1 103 ? -0.948 6.688 3.370 1.00 98.62 103 MET A O 1
ATOM 828 N N . ILE A 1 104 ? -2.063 8.582 3.873 1.00 98.50 104 ILE A N 1
ATOM 829 C CA . ILE A 1 104 ? -2.257 8.300 5.300 1.00 98.50 104 ILE A CA 1
ATOM 830 C C . ILE A 1 104 ? -3.732 7.992 5.509 1.00 98.50 104 ILE A C 1
ATOM 832 O O . ILE A 1 104 ? -4.577 8.866 5.295 1.00 98.50 104 ILE A O 1
ATOM 836 N N . LEU A 1 105 ? -4.017 6.770 5.946 1.00 98.62 105 LEU A N 1
ATOM 837 C CA . LEU A 1 105 ? -5.364 6.327 6.285 1.00 98.62 105 LEU A CA 1
ATOM 838 C C . LEU A 1 105 ? -5.565 6.389 7.798 1.00 98.62 105 LEU A C 1
ATOM 840 O O . LEU A 1 105 ? -4.640 6.087 8.551 1.00 98.62 105 LEU A O 1
ATOM 844 N N . GLU A 1 106 ? -6.766 6.749 8.237 1.00 98.19 106 GLU A N 1
ATOM 845 C CA . GLU A 1 106 ? -7.157 6.785 9.647 1.00 98.19 106 GLU A CA 1
ATOM 846 C C . GLU A 1 106 ? -8.451 6.000 9.877 1.00 98.19 106 GLU A C 1
ATOM 848 O O . GLU A 1 106 ? -9.436 6.197 9.163 1.00 98.19 106 GLU A O 1
ATOM 853 N N . LYS A 1 107 ? -8.439 5.118 10.880 1.00 96.94 107 LYS A N 1
ATOM 854 C CA . LYS A 1 107 ? -9.586 4.326 11.349 1.00 96.94 107 LYS A CA 1
ATOM 855 C C . LYS A 1 107 ? -9.276 3.752 12.737 1.00 96.94 107 LYS A C 1
ATOM 857 O O . LYS A 1 107 ? -8.116 3.658 13.131 1.00 96.94 107 LYS A O 1
ATOM 862 N N . GLU A 1 108 ? -10.289 3.343 13.488 1.00 95.44 108 GLU A N 1
ATOM 863 C CA . GLU A 1 108 ? -10.069 2.397 14.586 1.00 95.44 108 GLU A CA 1
ATOM 864 C C . GLU A 1 108 ? -9.501 1.081 14.014 1.00 95.44 108 GLU A C 1
ATOM 866 O O . GLU A 1 108 ? -10.054 0.548 13.055 1.00 95.44 108 GLU A O 1
ATOM 871 N N . ASN A 1 109 ? -8.376 0.591 14.550 1.00 95.38 109 ASN A N 1
ATOM 872 C CA . ASN A 1 109 ? -7.646 -0.587 14.041 1.00 95.38 109 ASN A CA 1
ATOM 873 C C . ASN A 1 109 ? -7.185 -0.483 12.571 1.00 95.38 109 ASN A C 1
ATOM 875 O O . ASN A 1 109 ? -7.156 -1.480 11.841 1.00 95.38 109 ASN A O 1
ATOM 879 N N . ALA A 1 110 ? -6.822 0.724 12.127 1.00 97.94 110 ALA A N 1
ATOM 880 C CA . ALA A 1 110 ? -6.444 1.023 10.751 1.00 97.94 110 ALA A CA 1
ATOM 881 C C . ALA A 1 110 ? -5.417 0.059 10.138 1.00 97.94 110 ALA A C 1
ATOM 883 O O . ALA A 1 110 ? -5.538 -0.276 8.960 1.00 97.94 110 ALA A O 1
ATOM 884 N N . ILE A 1 111 ? -4.410 -0.393 10.891 1.00 98.12 111 ILE A N 1
ATOM 885 C CA . ILE A 1 111 ? -3.371 -1.283 10.350 1.00 98.12 111 ILE A CA 1
ATOM 886 C C . ILE A 1 111 ? -3.953 -2.659 10.032 1.00 98.12 111 ILE A C 1
ATOM 888 O O . ILE A 1 111 ? -3.781 -3.162 8.920 1.00 98.12 111 ILE A O 1
ATOM 892 N N . ALA A 1 112 ? -4.653 -3.263 10.991 1.00 97.94 112 ALA A N 1
ATOM 893 C CA . ALA A 1 112 ? -5.248 -4.584 10.817 1.00 97.94 112 ALA A CA 1
ATOM 894 C C . ALA A 1 112 ? -6.301 -4.573 9.701 1.00 97.94 112 ALA A C 1
ATOM 896 O O . ALA A 1 112 ? -6.271 -5.419 8.804 1.00 97.94 112 ALA A O 1
ATOM 897 N N . ASP A 1 113 ? -7.164 -3.561 9.705 1.00 98.31 113 ASP A N 1
ATOM 898 C CA . ASP A 1 113 ? -8.236 -3.407 8.729 1.00 98.31 113 ASP A CA 1
ATOM 899 C C . ASP A 1 113 ? -7.708 -3.141 7.321 1.00 98.31 113 ASP A C 1
ATOM 901 O O . ASP A 1 113 ? -8.235 -3.683 6.349 1.00 98.31 113 ASP A O 1
ATOM 905 N N . TRP A 1 114 ? -6.627 -2.367 7.189 1.00 98.62 114 TRP A N 1
ATOM 906 C CA . TRP A 1 114 ? -6.035 -2.102 5.882 1.00 98.62 114 TRP A CA 1
ATOM 907 C C . TRP A 1 114 ? -5.434 -3.382 5.310 1.00 98.62 114 TRP A C 1
ATOM 909 O O . TRP A 1 114 ? -5.622 -3.704 4.138 1.00 98.62 114 TRP A O 1
ATOM 919 N N . ARG A 1 115 ? -4.772 -4.181 6.152 1.00 98.44 115 ARG A N 1
ATOM 920 C CA . ARG A 1 115 ? -4.243 -5.489 5.751 1.00 98.44 115 ARG A CA 1
ATOM 921 C C . ARG A 1 115 ? -5.342 -6.465 5.346 1.00 98.44 115 ARG A C 1
ATOM 923 O O . ARG A 1 115 ? -5.153 -7.191 4.369 1.00 98.44 115 ARG A O 1
ATOM 930 N N . ALA A 1 116 ? -6.472 -6.461 6.049 1.00 98.38 116 ALA A N 1
ATOM 931 C CA . ALA A 1 116 ? -7.637 -7.262 5.688 1.00 98.38 116 ALA A CA 1
ATOM 932 C C . ALA A 1 116 ? -8.201 -6.844 4.319 1.00 98.38 116 ALA A C 1
ATOM 934 O O . ALA A 1 116 ? -8.384 -7.697 3.450 1.00 98.38 116 ALA A O 1
ATOM 935 N N . LEU A 1 117 ? -8.378 -5.538 4.091 1.00 98.69 117 LEU A N 1
ATOM 936 C CA . LEU A 1 117 ? -8.881 -4.992 2.828 1.00 98.69 117 LEU A CA 1
ATOM 937 C C . LEU A 1 117 ? -7.931 -5.258 1.643 1.00 98.69 117 LEU A C 1
ATOM 939 O O . LEU A 1 117 ? -8.377 -5.574 0.537 1.00 98.69 117 LEU A O 1
ATOM 943 N N . MET A 1 118 ? -6.613 -5.190 1.859 1.00 98.69 118 MET A N 1
ATOM 944 C CA . MET A 1 118 ? -5.628 -5.567 0.839 1.00 98.69 118 MET A CA 1
ATOM 945 C C . MET A 1 118 ? -5.722 -7.058 0.481 1.00 98.69 118 MET A C 1
ATOM 947 O O . MET A 1 118 ? -5.689 -7.422 -0.699 1.00 98.69 118 MET A O 1
ATOM 951 N N . GLY A 1 119 ? -5.844 -7.926 1.486 1.00 98.44 119 GLY A N 1
ATOM 952 C CA . GLY A 1 119 ? -5.797 -9.381 1.346 1.00 98.44 119 GLY A CA 1
ATOM 953 C C . GLY A 1 119 ? -4.371 -9.953 1.231 1.00 98.44 119 GLY A C 1
ATOM 954 O O . GLY A 1 119 ? -3.379 -9.233 1.405 1.00 98.44 119 GLY A O 1
ATOM 955 N N . PRO A 1 120 ? -4.231 -11.265 0.954 1.00 97.81 120 PRO A N 1
ATOM 956 C CA . PRO A 1 120 ? -2.938 -11.954 0.886 1.00 97.81 120 PRO A CA 1
ATOM 957 C C . PRO A 1 120 ? -1.955 -11.320 -0.108 1.00 97.81 120 PRO A C 1
ATOM 959 O O . PRO A 1 120 ? -2.363 -10.891 -1.179 1.00 97.81 120 PRO A O 1
ATOM 962 N N . THR A 1 121 ? -0.656 -11.295 0.221 1.00 96.62 121 THR A N 1
ATOM 963 C CA . THR A 1 121 ? 0.397 -10.674 -0.616 1.00 96.62 121 THR A CA 1
ATOM 964 C C . THR A 1 121 ? 0.470 -11.248 -2.030 1.00 96.62 121 THR A C 1
ATOM 966 O O . THR A 1 121 ? 0.698 -10.498 -2.974 1.00 96.62 121 THR A O 1
ATOM 969 N N . ASP A 1 122 ? 0.274 -12.558 -2.176 1.00 97.44 122 ASP A N 1
ATOM 970 C CA . ASP A 1 122 ? 0.173 -13.212 -3.479 1.00 97.44 122 ASP A CA 1
ATOM 971 C C . ASP A 1 122 ? -1.230 -12.998 -4.061 1.00 97.44 122 ASP A C 1
ATOM 973 O O . ASP A 1 122 ? -2.222 -13.484 -3.506 1.00 97.44 122 ASP A O 1
ATOM 977 N N . ALA A 1 123 ? -1.305 -12.296 -5.193 1.00 97.25 123 ALA A N 1
ATOM 978 C CA . ALA A 1 123 ? -2.556 -11.993 -5.877 1.00 97.25 123 ALA A CA 1
ATOM 979 C C . ALA A 1 123 ? -3.332 -13.246 -6.322 1.00 97.25 123 ALA A C 1
ATOM 981 O O . ALA A 1 123 ? -4.561 -13.254 -6.273 1.00 97.25 123 ALA A O 1
ATOM 982 N N . SER A 1 124 ? -2.654 -14.333 -6.702 1.00 97.25 124 SER A N 1
ATOM 983 C CA . SER A 1 124 ? -3.312 -15.596 -7.075 1.00 97.25 124 SER A CA 1
ATOM 984 C C . SER A 1 124 ? -3.996 -16.237 -5.866 1.00 97.25 124 SER A C 1
ATOM 986 O O . SER A 1 124 ? -5.127 -16.727 -5.948 1.00 97.25 124 SER A O 1
ATOM 988 N N . LYS A 1 125 ? -3.344 -16.165 -4.700 1.00 98.06 125 LYS A N 1
ATOM 989 C CA . LYS A 1 125 ? -3.949 -16.581 -3.431 1.00 98.06 125 LYS A CA 1
ATOM 990 C C . LYS A 1 125 ? -5.087 -15.648 -3.022 1.00 98.06 125 LYS A C 1
ATOM 992 O O . LYS A 1 12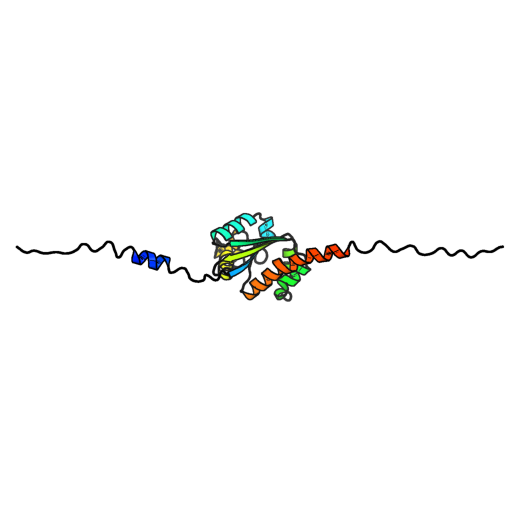5 ? -6.114 -16.125 -2.545 1.00 98.06 125 LYS A O 1
ATOM 997 N N . ALA A 1 126 ? -4.937 -14.339 -3.212 1.00 98.25 126 ALA A N 1
ATOM 998 C CA . ALA A 1 126 ? -5.997 -13.376 -2.925 1.00 98.25 126 ALA A CA 1
ATOM 999 C C . ALA A 1 126 ? -7.256 -13.672 -3.754 1.00 98.25 126 ALA A C 1
ATOM 1001 O O . ALA A 1 126 ? -8.326 -13.825 -3.177 1.00 98.25 126 ALA A O 1
ATOM 1002 N N . LYS A 1 127 ? -7.124 -13.887 -5.070 1.00 98.19 127 LYS A N 1
ATOM 1003 C CA . LYS A 1 127 ? -8.247 -14.220 -5.969 1.00 98.19 127 LYS A CA 1
ATOM 1004 C C . LYS A 1 127 ? -9.042 -15.447 -5.525 1.00 98.19 127 LYS A C 1
ATOM 1006 O O . LYS A 1 127 ? -10.259 -15.459 -5.645 1.00 98.19 127 LYS A O 1
ATOM 1011 N N . SER A 1 128 ? -8.363 -16.467 -5.003 1.00 98.06 128 SER A N 1
ATOM 1012 C CA . SER A 1 128 ? -9.006 -17.716 -4.574 1.00 98.06 128 SER A CA 1
ATOM 1013 C C . SER A 1 128 ? -9.570 -17.679 -3.150 1.00 98.06 128 SER A C 1
ATOM 1015 O O . SER A 1 128 ? -10.544 -18.371 -2.875 1.00 98.06 128 SER A O 1
ATOM 1017 N N . THR A 1 129 ? -8.981 -16.899 -2.238 1.00 98.25 129 THR A N 1
ATOM 1018 C CA . THR A 1 129 ? -9.333 -16.939 -0.800 1.00 98.25 129 THR A CA 1
ATOM 1019 C C . THR A 1 129 ? -10.031 -15.681 -0.288 1.00 98.25 129 THR A C 1
ATOM 1021 O O . THR A 1 129 ? -10.759 -15.750 0.695 1.00 98.25 129 THR A O 1
ATOM 1024 N N . HIS A 1 130 ? -9.805 -14.537 -0.932 1.00 98.19 130 HIS A N 1
ATOM 1025 C CA . HIS A 1 130 ? -10.337 -13.224 -0.565 1.00 98.19 130 HIS A CA 1
ATOM 1026 C C . HIS A 1 130 ? -10.757 -12.466 -1.842 1.00 98.19 130 HIS A C 1
ATOM 1028 O O . HIS A 1 130 ? -10.174 -11.429 -2.155 1.00 98.19 130 HIS A O 1
ATOM 1034 N N . PRO A 1 131 ? -11.744 -12.965 -2.611 1.00 97.38 131 PRO A N 1
ATOM 1035 C CA . PRO A 1 131 ? -12.076 -12.442 -3.945 1.00 97.38 131 PRO A CA 1
ATOM 1036 C C . PRO A 1 131 ? -12.523 -10.971 -3.959 1.00 97.38 131 PRO A C 1
ATOM 1038 O O . PRO A 1 131 ? -12.496 -10.336 -5.008 1.00 97.38 131 PRO A O 1
ATOM 1041 N N . HIS A 1 132 ? -12.905 -10.421 -2.804 1.00 97.19 132 HIS A N 1
ATOM 1042 C CA . HIS A 1 132 ? -13.289 -9.016 -2.635 1.00 97.19 132 HIS A CA 1
ATOM 1043 C C . HIS A 1 132 ? -12.142 -8.114 -2.147 1.00 97.19 132 HIS A C 1
ATOM 1045 O O . HIS A 1 132 ? -12.370 -6.941 -1.867 1.00 97.19 132 HIS A O 1
ATOM 1051 N N . SER A 1 133 ? -10.920 -8.638 -2.001 1.00 98.62 133 SER A N 1
ATOM 1052 C CA . SER A 1 133 ? -9.766 -7.841 -1.580 1.00 98.62 133 SER A CA 1
ATOM 1053 C C . SER A 1 133 ? -9.174 -7.045 -2.743 1.00 98.62 133 SER A C 1
ATOM 1055 O O . SER A 1 133 ? -9.279 -7.433 -3.908 1.00 98.62 133 SER A O 1
ATOM 1057 N N . ILE A 1 134 ? -8.455 -5.963 -2.435 1.00 98.56 134 ILE A N 1
ATOM 1058 C CA . ILE A 1 134 ? -7.807 -5.132 -3.465 1.00 98.56 134 ILE A CA 1
ATOM 1059 C C . ILE A 1 134 ? -6.812 -5.950 -4.304 1.00 98.56 134 ILE A C 1
ATOM 1061 O O . ILE A 1 134 ? -6.755 -5.821 -5.527 1.00 98.56 134 ILE A O 1
ATOM 1065 N N . ARG A 1 135 ? -6.040 -6.839 -3.667 1.00 98.62 135 ARG A N 1
ATOM 1066 C CA . ARG A 1 135 ? -5.075 -7.701 -4.370 1.00 98.62 135 ARG A CA 1
ATOM 1067 C C . ARG A 1 135 ? -5.742 -8.733 -5.272 1.00 98.62 135 ARG A C 1
ATOM 1069 O O . ARG A 1 135 ? -5.139 -9.122 -6.268 1.00 98.62 135 ARG A O 1
ATOM 1076 N N . ALA A 1 136 ? -6.964 -9.159 -4.955 1.00 98.25 136 ALA A N 1
ATOM 1077 C CA . ALA A 1 136 ? -7.750 -9.990 -5.856 1.00 98.25 136 ALA A CA 1
ATOM 1078 C C . ALA A 1 136 ? -8.250 -9.192 -7.069 1.00 98.25 136 ALA A C 1
ATOM 1080 O O . ALA A 1 136 ? -8.185 -9.691 -8.191 1.00 98.25 136 ALA A O 1
ATOM 1081 N N . MET A 1 137 ? -8.686 -7.951 -6.832 1.00 97.62 137 MET A N 1
ATOM 1082 C CA . MET A 1 137 ? -9.248 -7.052 -7.840 1.00 97.62 137 MET A CA 1
ATOM 1083 C C . MET A 1 137 ? -8.246 -6.681 -8.940 1.00 97.62 137 MET A C 1
ATOM 1085 O O . MET A 1 137 ? -8.588 -6.774 -10.114 1.00 97.62 137 MET A O 1
ATOM 1089 N N . CYS A 1 138 ? -7.023 -6.279 -8.583 1.00 96.94 138 CYS A N 1
ATOM 1090 C CA . CYS A 1 138 ? -6.073 -5.739 -9.566 1.00 96.94 138 CYS A CA 1
ATOM 1091 C C . CYS A 1 138 ? -4.672 -6.368 -9.531 1.00 96.94 138 CYS A C 1
ATOM 1093 O O . CYS A 1 138 ? -3.851 -6.099 -10.406 1.00 96.94 138 CYS A O 1
ATOM 1095 N N . GLY A 1 139 ? -4.366 -7.208 -8.537 1.00 96.81 139 GLY A N 1
ATOM 1096 C CA . GLY A 1 139 ? -3.047 -7.821 -8.426 1.00 96.81 139 GLY A CA 1
ATOM 1097 C C . GLY A 1 139 ? -2.783 -8.838 -9.540 1.00 96.81 139 GLY A C 1
ATOM 1098 O O . GLY A 1 139 ? -3.661 -9.613 -9.934 1.00 96.81 139 GLY A O 1
ATOM 1099 N N . LEU A 1 140 ? -1.545 -8.880 -10.020 1.00 95.31 140 LEU A N 1
ATOM 1100 C CA . LEU A 1 140 ? -1.071 -9.816 -11.040 1.00 95.31 140 LEU A CA 1
ATOM 1101 C C . LEU A 1 140 ? -0.281 -10.971 -10.420 1.00 95.31 140 LEU A C 1
ATOM 1103 O O . LEU A 1 140 ? -0.566 -12.129 -10.713 1.00 95.31 140 LEU A O 1
ATOM 1107 N N . ASP A 1 141 ? 0.668 -10.660 -9.537 1.00 95.31 141 ASP A N 1
ATOM 1108 C CA . ASP A 1 141 ? 1.571 -11.624 -8.903 1.00 95.31 141 ASP A CA 1
ATOM 1109 C C . ASP A 1 141 ? 1.989 -11.159 -7.491 1.00 95.31 141 ASP A C 1
ATOM 1111 O O . ASP A 1 141 ? 1.368 -10.270 -6.910 1.00 95.31 141 ASP A O 1
ATOM 1115 N N . ILE A 1 142 ? 3.005 -11.791 -6.892 1.00 94.69 142 ILE A N 1
ATOM 1116 C CA . ILE A 1 142 ? 3.488 -11.458 -5.541 1.00 94.69 142 ILE A CA 1
ATOM 1117 C C . ILE A 1 142 ? 4.135 -10.065 -5.442 1.00 94.69 142 ILE A C 1
ATOM 1119 O O . ILE A 1 142 ? 4.068 -9.424 -4.392 1.00 94.69 142 ILE A O 1
ATOM 1123 N N . GLN A 1 143 ? 4.770 -9.595 -6.516 1.00 93.81 143 GLN A N 1
ATOM 1124 C CA . GLN A 1 143 ? 5.469 -8.315 -6.579 1.00 93.81 143 GLN A CA 1
ATOM 1125 C C . GLN A 1 143 ? 4.520 -7.206 -7.052 1.00 93.81 143 GLN A C 1
ATOM 1127 O O . GLN A 1 143 ? 4.425 -6.159 -6.401 1.00 93.81 143 GLN A O 1
ATOM 1132 N N . ARG A 1 144 ? 3.787 -7.468 -8.140 1.00 95.94 144 ARG A N 1
ATOM 1133 C CA . ARG A 1 144 ? 2.755 -6.617 -8.749 1.00 95.94 144 ARG A CA 1
ATOM 1134 C C . ARG A 1 144 ? 1.392 -6.939 -8.153 1.00 95.94 144 ARG A C 1
ATOM 1136 O O . ARG A 1 144 ? 0.569 -7.621 -8.761 1.00 95.94 144 ARG A O 1
ATOM 1143 N N . ASN A 1 145 ? 1.195 -6.513 -6.913 1.00 97.38 145 ASN A N 1
ATOM 1144 C CA . ASN A 1 145 ? -0.029 -6.745 -6.149 1.00 97.38 145 ASN A CA 1
ATOM 1145 C C . ASN A 1 145 ? -0.770 -5.442 -5.814 1.00 97.38 145 ASN A C 1
ATOM 1147 O O . ASN A 1 145 ? -1.459 -5.385 -4.799 1.00 97.38 145 ASN A O 1
ATOM 1151 N N . CYS A 1 146 ? -0.615 -4.397 -6.630 1.00 97.12 146 CYS A N 1
ATOM 1152 C CA . CYS A 1 146 ? -1.243 -3.073 -6.527 1.00 97.12 146 CYS A CA 1
ATOM 1153 C C . CYS A 1 146 ? -0.971 -2.221 -5.291 1.00 97.12 146 CYS A C 1
ATOM 1155 O O . CYS A 1 146 ? -0.928 -1.002 -5.420 1.00 97.12 146 CYS A O 1
ATOM 1157 N N . VAL A 1 147 ? -0.872 -2.796 -4.093 1.00 98.44 147 VAL A N 1
ATOM 1158 C CA . VAL A 1 147 ? -0.927 -2.035 -2.840 1.00 98.44 147 VAL A CA 1
ATOM 1159 C C . VAL A 1 147 ? 0.070 -2.514 -1.790 1.00 98.44 147 VAL A C 1
ATOM 1161 O O . VAL A 1 147 ? 0.336 -3.713 -1.623 1.00 98.44 147 VAL A O 1
ATOM 1164 N N . HIS A 1 148 ? 0.621 -1.546 -1.060 1.00 97.88 148 HIS A N 1
ATOM 1165 C CA . HIS A 1 148 ? 1.428 -1.733 0.149 1.00 97.88 148 HIS A CA 1
ATOM 1166 C C . HIS A 1 148 ? 0.708 -1.147 1.362 1.00 97.88 148 HIS A C 1
ATOM 1168 O O . HIS A 1 148 ? -0.038 -0.171 1.254 1.00 97.88 148 HIS A O 1
ATOM 1174 N N . GLY A 1 149 ? 0.983 -1.726 2.525 1.00 97.31 149 GLY A N 1
ATOM 1175 C CA . GLY A 1 149 ? 0.565 -1.181 3.802 1.00 97.31 149 GLY A CA 1
ATOM 1176 C C . GLY A 1 149 ? 1.466 -1.656 4.923 1.00 97.31 149 GLY A C 1
ATOM 1177 O O . GLY A 1 149 ? 2.005 -2.766 4.861 1.00 97.31 149 GLY A O 1
ATOM 1178 N N . SER A 1 150 ? 1.592 -0.817 5.943 1.00 96.94 150 SER A N 1
ATOM 1179 C CA . SER A 1 150 ? 2.399 -1.101 7.124 1.00 96.94 150 SER A CA 1
ATOM 1180 C C . SER A 1 150 ? 1.897 -2.353 7.859 1.00 96.94 150 SER A C 1
ATOM 1182 O O . SER A 1 150 ? 0.716 -2.709 7.804 1.00 96.94 150 SER A O 1
ATOM 1184 N N . ASP A 1 151 ? 2.798 -3.057 8.539 1.00 94.75 151 ASP A N 1
ATOM 1185 C CA . ASP A 1 151 ? 2.499 -4.295 9.272 1.00 94.75 151 ASP A CA 1
ATOM 1186 C C . ASP A 1 151 ? 2.345 -4.111 10.788 1.00 94.75 151 ASP A C 1
ATOM 1188 O O . ASP A 1 151 ? 1.813 -4.990 11.462 1.00 94.75 151 ASP A O 1
ATOM 1192 N N . SER A 1 152 ? 2.784 -2.969 11.313 1.00 96.25 152 SER A N 1
ATOM 1193 C CA . SER A 1 152 ? 2.794 -2.639 12.735 1.00 96.25 152 SER A CA 1
ATOM 1194 C C . SER A 1 152 ? 2.750 -1.127 12.947 1.00 96.25 152 SER A C 1
ATOM 1196 O O . SER A 1 152 ? 3.086 -0.357 12.044 1.00 96.25 152 SER A O 1
ATOM 1198 N N . LEU A 1 153 ? 2.384 -0.696 14.158 1.00 95.81 153 LEU A N 1
ATOM 1199 C CA . LEU A 1 153 ? 2.388 0.718 14.557 1.00 95.81 153 LEU A CA 1
ATOM 1200 C C . LEU A 1 153 ? 3.753 1.380 14.331 1.00 95.81 153 LEU A C 1
ATOM 1202 O O . LEU A 1 153 ? 3.829 2.500 13.826 1.00 95.81 153 LEU A O 1
ATOM 1206 N N . THR A 1 154 ? 4.833 0.673 14.668 1.00 96.12 154 THR A N 1
ATOM 1207 C CA . THR A 1 154 ? 6.207 1.156 14.494 1.00 96.12 154 THR A CA 1
ATOM 1208 C C . THR A 1 154 ? 6.547 1.345 13.018 1.00 96.12 154 THR A C 1
ATOM 1210 O O . THR A 1 154 ? 7.070 2.397 12.642 1.00 96.12 154 THR A O 1
ATOM 1213 N N . SER A 1 155 ? 6.201 0.374 12.164 1.00 95.81 155 SER A N 1
ATOM 1214 C CA . SER A 1 155 ? 6.365 0.508 10.713 1.00 95.81 155 SER A CA 1
ATOM 1215 C C . SER A 1 155 ? 5.526 1.663 10.177 1.00 95.81 155 SER A C 1
ATOM 1217 O O . SER A 1 155 ? 6.065 2.518 9.486 1.00 95.81 155 SER A O 1
ATOM 1219 N N . ALA A 1 156 ? 4.255 1.778 10.570 1.00 97.00 156 ALA A N 1
ATOM 1220 C CA . ALA A 1 156 ? 3.379 2.861 10.127 1.00 97.00 156 ALA A CA 1
ATOM 1221 C C . ALA A 1 156 ? 3.948 4.245 10.458 1.00 97.00 156 ALA A C 1
ATOM 1223 O O . ALA A 1 156 ? 4.013 5.109 9.586 1.00 97.00 156 ALA A O 1
ATOM 1224 N N . GLN A 1 157 ? 4.413 4.464 11.689 1.00 96.06 157 GLN A N 1
ATOM 1225 C CA . GLN A 1 157 ? 5.016 5.737 12.093 1.00 96.06 157 GLN A CA 1
ATOM 1226 C C . GLN A 1 157 ? 6.264 6.080 11.269 1.00 96.06 157 GLN A C 1
ATOM 1228 O O . GLN A 1 157 ? 6.380 7.203 10.767 1.00 96.06 157 GLN A O 1
ATOM 1233 N N . ARG A 1 158 ? 7.176 5.115 11.101 1.00 96.06 158 ARG A N 1
ATOM 1234 C CA . ARG A 1 158 ? 8.406 5.276 10.312 1.00 96.06 158 ARG A CA 1
ATOM 1235 C C . ARG A 1 158 ? 8.092 5.580 8.850 1.00 96.06 158 ARG A C 1
ATOM 1237 O O . ARG A 1 158 ? 8.577 6.567 8.305 1.00 96.06 158 ARG A O 1
ATOM 1244 N N . GLU A 1 159 ? 7.249 4.760 8.235 1.00 96.75 159 GLU A N 1
ATOM 1245 C CA . GLU A 1 159 ? 6.873 4.862 6.828 1.00 96.75 159 GLU A CA 1
ATOM 1246 C C . GLU A 1 159 ? 6.127 6.178 6.529 1.00 96.75 159 GLU A C 1
ATOM 1248 O O . GLU A 1 159 ? 6.429 6.863 5.551 1.00 96.75 159 GLU A O 1
ATOM 1253 N N . MET A 1 160 ? 5.201 6.603 7.397 1.00 96.88 160 MET A N 1
ATOM 1254 C CA . MET A 1 160 ? 4.520 7.896 7.253 1.00 96.88 160 MET A CA 1
ATOM 1255 C C . MET A 1 160 ? 5.482 9.084 7.383 1.00 96.88 160 MET A C 1
ATOM 1257 O O . MET A 1 160 ? 5.367 10.037 6.608 1.00 96.88 160 MET A O 1
ATOM 1261 N N . SER A 1 161 ? 6.431 9.044 8.328 1.00 95.44 161 SER A N 1
ATOM 1262 C CA . SER A 1 161 ? 7.459 10.088 8.473 1.00 95.44 161 SER A CA 1
ATOM 1263 C C . SER A 1 161 ? 8.339 10.181 7.225 1.00 95.44 161 SER A C 1
ATOM 1265 O O . SER A 1 161 ? 8.550 11.277 6.699 1.00 95.44 161 SER A O 1
ATOM 1267 N N . PHE A 1 162 ? 8.772 9.038 6.693 1.00 94.81 162 PHE A N 1
ATOM 1268 C CA . PHE A 1 162 ? 9.579 8.975 5.478 1.00 94.81 162 PHE A CA 1
ATOM 1269 C C . PHE A 1 162 ? 8.912 9.725 4.312 1.00 94.81 162 PHE A C 1
ATOM 1271 O O . PHE A 1 162 ? 9.504 10.616 3.700 1.00 94.81 162 PHE A O 1
ATOM 1278 N N . PHE A 1 163 ? 7.632 9.451 4.038 1.00 94.88 163 PHE A N 1
ATOM 1279 C CA . PHE A 1 163 ? 6.946 10.102 2.922 1.00 94.88 163 PHE A CA 1
ATOM 1280 C C . PHE A 1 163 ? 6.495 11.537 3.214 1.00 94.88 163 PHE A C 1
ATOM 1282 O O . PHE A 1 163 ? 6.628 12.394 2.341 1.00 94.88 163 PHE A O 1
ATOM 1289 N N . PHE A 1 164 ? 5.928 11.829 4.383 1.00 92.69 164 PHE A N 1
ATOM 1290 C CA . PHE A 1 164 ? 5.242 13.108 4.637 1.00 92.69 164 PHE A CA 1
ATOM 1291 C C . PHE A 1 164 ? 6.041 14.107 5.478 1.00 92.69 164 PHE A C 1
ATOM 1293 O O . PHE A 1 164 ? 5.507 15.162 5.825 1.00 92.69 164 PHE A O 1
ATOM 1300 N N . ARG A 1 165 ? 7.297 13.788 5.800 1.00 88.19 165 ARG A N 1
ATOM 1301 C CA . ARG A 1 165 ? 8.239 14.710 6.437 1.00 88.19 165 ARG A CA 1
ATOM 1302 C C . ARG A 1 165 ? 9.561 14.758 5.681 1.00 88.19 165 ARG A C 1
ATOM 1304 O O . ARG A 1 165 ? 9.929 15.829 5.209 1.00 88.19 165 ARG A O 1
ATOM 1311 N N . GLU A 1 166 ? 10.232 13.623 5.509 1.00 84.62 166 GLU A N 1
ATOM 1312 C CA . GLU A 1 166 ? 11.572 13.581 4.902 1.00 84.62 166 GLU A CA 1
ATOM 1313 C C . GLU A 1 166 ? 11.523 13.895 3.405 1.00 84.62 166 GLU A C 1
ATOM 1315 O O . GLU A 1 166 ? 12.073 14.902 2.971 1.00 84.62 166 GLU A O 1
ATOM 1320 N N . LEU A 1 167 ? 10.773 13.121 2.614 1.00 76.19 167 LEU A N 1
ATOM 1321 C CA . LEU A 1 167 ? 10.669 13.357 1.166 1.00 76.19 167 LEU A CA 1
ATOM 1322 C C . LEU A 1 167 ? 9.967 14.674 0.794 1.00 76.19 167 LEU A C 1
ATOM 1324 O O . LEU A 1 167 ? 10.038 15.106 -0.353 1.00 76.19 167 LEU A O 1
ATOM 1328 N N . SER A 1 168 ? 9.252 15.307 1.725 1.00 73.94 168 SER A N 1
ATOM 1329 C CA . SER A 1 168 ? 8.711 16.658 1.523 1.00 73.94 168 SER A CA 1
ATOM 1330 C C . SER A 1 168 ? 9.729 17.766 1.797 1.00 73.94 168 SER A C 1
ATOM 1332 O O . SER A 1 168 ? 9.610 18.828 1.195 1.00 73.94 168 SER A O 1
ATOM 1334 N N . ALA A 1 169 ? 10.709 17.533 2.676 1.00 61.81 169 ALA A N 1
ATOM 1335 C CA . ALA A 1 169 ? 11.724 18.523 3.038 1.00 61.81 169 ALA A CA 1
ATOM 1336 C C . ALA A 1 169 ? 12.783 18.714 1.939 1.00 61.81 169 ALA A C 1
ATOM 1338 O O . ALA A 1 169 ? 13.240 19.833 1.724 1.00 61.81 169 ALA A O 1
ATOM 1339 N N . VAL A 1 170 ? 13.088 17.656 1.176 1.00 57.59 170 VAL A N 1
ATOM 1340 C CA . VAL A 1 170 ? 14.124 17.664 0.121 1.00 57.59 170 VAL A CA 1
ATOM 1341 C C . VAL A 1 170 ? 13.868 18.722 -0.971 1.00 57.59 170 VAL A C 1
ATOM 1343 O O . VAL A 1 170 ? 14.805 19.235 -1.566 1.00 57.59 170 VAL A O 1
ATOM 1346 N N . LYS A 1 171 ? 12.621 19.171 -1.186 1.00 50.66 171 LYS A N 1
ATOM 1347 C CA . LYS A 1 171 ? 12.320 20.209 -2.194 1.00 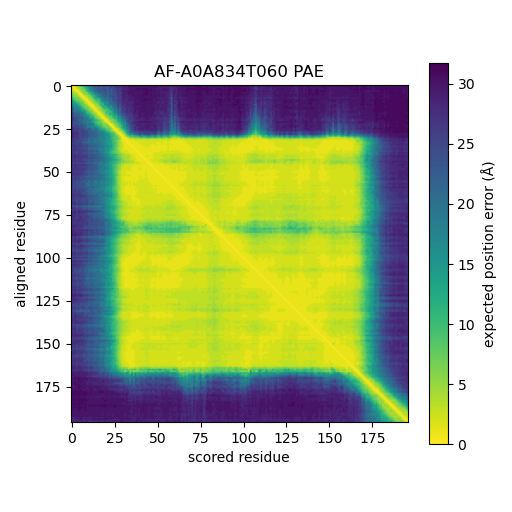50.66 171 LYS A CA 1
ATOM 1348 C C . LYS A 1 171 ? 12.820 21.624 -1.861 1.00 50.66 171 LYS A C 1
ATOM 1350 O O . LYS A 1 171 ? 12.774 22.465 -2.753 1.00 50.66 171 LYS A O 1
ATOM 1355 N N . LEU A 1 172 ? 13.231 21.919 -0.625 1.00 49.03 172 LEU A N 1
ATOM 1356 C CA . LEU A 1 172 ? 13.601 23.287 -0.223 1.00 49.03 172 LEU A CA 1
ATOM 1357 C C . LEU A 1 172 ? 15.111 23.563 -0.270 1.00 49.03 172 LEU A C 1
ATOM 1359 O O . LEU A 1 172 ? 15.508 24.712 -0.452 1.00 49.03 172 LEU A O 1
ATOM 1363 N N . GLU A 1 173 ? 15.950 22.539 -0.136 1.00 52.38 173 GLU A N 1
ATOM 1364 C CA . GLU A 1 173 ? 17.406 22.712 -0.015 1.00 52.38 173 GLU A CA 1
ATOM 1365 C C . GLU A 1 173 ? 18.103 22.672 -1.387 1.00 52.38 173 GLU A C 1
ATOM 1367 O O . GLU A 1 173 ? 19.006 23.469 -1.651 1.00 52.38 173 GLU A O 1
ATOM 1372 N N . ASP A 1 174 ? 17.593 21.859 -2.318 1.00 54.31 174 ASP A N 1
ATOM 1373 C CA . ASP A 1 174 ? 18.179 21.681 -3.655 1.00 54.31 174 ASP A CA 1
ATOM 1374 C C . ASP A 1 174 ? 18.015 22.908 -4.576 1.00 54.31 174 ASP A C 1
ATOM 1376 O O . ASP A 1 174 ? 18.731 23.053 -5.567 1.00 54.31 174 ASP A O 1
ATOM 1380 N N . THR A 1 175 ? 17.106 23.837 -4.255 1.00 53.00 175 THR A N 1
ATOM 1381 C CA . THR A 1 175 ? 16.867 25.043 -5.070 1.00 53.00 175 THR A CA 1
ATOM 1382 C C . THR A 1 175 ? 17.730 26.244 -4.680 1.00 53.00 175 THR A C 1
ATOM 1384 O O . THR A 1 175 ? 17.921 27.141 -5.499 1.00 53.00 175 THR A O 1
ATOM 1387 N N . TRP A 1 176 ? 18.267 26.289 -3.455 1.00 53.88 176 TRP A N 1
ATOM 1388 C CA . TRP A 1 176 ? 19.065 27.436 -2.991 1.00 53.88 176 TRP A CA 1
ATOM 1389 C C . TRP A 1 176 ? 20.537 27.353 -3.434 1.00 53.88 176 TRP A C 1
ATOM 1391 O O . TRP A 1 176 ? 21.199 28.377 -3.584 1.00 53.88 176 TRP A O 1
ATOM 1401 N N . GLY A 1 177 ? 21.040 26.150 -3.734 1.00 48.94 177 GLY A N 1
ATOM 1402 C CA . GLY A 1 177 ? 22.418 25.928 -4.195 1.00 48.94 177 GLY A CA 1
ATOM 1403 C C . GLY A 1 177 ? 22.702 26.304 -5.657 1.00 48.94 177 GLY A C 1
ATOM 1404 O O . GLY A 1 177 ? 23.866 26.354 -6.041 1.00 48.94 177 GLY A O 1
ATOM 1405 N N . MET A 1 178 ? 21.678 26.583 -6.476 1.00 50.84 178 MET A N 1
ATOM 1406 C CA . MET A 1 178 ? 21.858 26.894 -7.906 1.00 50.84 178 MET A CA 1
ATOM 1407 C C . MET A 1 178 ? 21.900 28.394 -8.246 1.00 50.84 178 MET A C 1
ATOM 1409 O O . MET A 1 178 ? 22.285 28.739 -9.359 1.00 50.84 178 MET A O 1
ATOM 1413 N N . PHE A 1 179 ? 21.559 29.293 -7.314 1.00 54.78 179 PHE A N 1
ATOM 1414 C CA . PHE A 1 179 ? 21.501 30.745 -7.575 1.00 54.78 179 PHE A CA 1
ATOM 1415 C C . PHE A 1 179 ? 22.547 31.584 -6.823 1.00 54.78 179 PHE A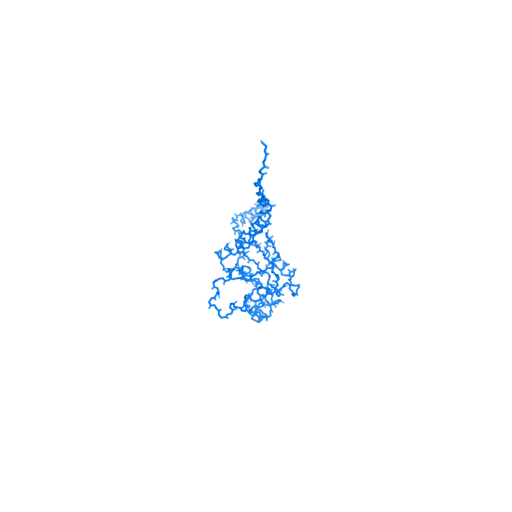 C 1
ATOM 1417 O O . PHE A 1 179 ? 22.516 32.809 -6.895 1.00 54.78 179 PHE A O 1
ATOM 1424 N N . GLY A 1 180 ? 23.495 30.961 -6.122 1.00 54.03 180 GLY A N 1
ATOM 1425 C CA . GLY A 1 180 ? 24.515 31.670 -5.349 1.00 54.03 180 GLY A CA 1
ATOM 1426 C C . GLY A 1 180 ? 25.928 31.427 -5.863 1.00 54.03 180 GLY A C 1
ATOM 1427 O O . GLY A 1 180 ? 26.626 30.613 -5.272 1.00 54.03 180 GLY A O 1
ATOM 1428 N N . ASN A 1 181 ? 26.325 32.094 -6.954 1.00 50.91 181 ASN A N 1
ATOM 1429 C CA . ASN A 1 181 ? 27.683 32.620 -7.199 1.00 50.91 181 ASN A CA 1
ATOM 1430 C C . ASN A 1 181 ? 27.830 33.074 -8.659 1.00 50.91 181 ASN A C 1
ATOM 1432 O O . ASN A 1 181 ? 28.282 32.322 -9.520 1.00 50.91 181 ASN A O 1
ATOM 1436 N N . SER A 1 182 ? 27.493 34.332 -8.939 1.00 49.69 182 SER A N 1
ATOM 1437 C CA . SER A 1 182 ? 27.931 34.996 -10.169 1.00 49.69 182 SER A CA 1
ATOM 1438 C C . SER A 1 182 ? 28.128 36.497 -9.969 1.00 49.69 182 SER A C 1
ATOM 1440 O O . SER A 1 182 ? 27.610 37.282 -10.747 1.00 49.69 182 SER A O 1
ATOM 1442 N N . GLU A 1 183 ? 28.876 36.914 -8.948 1.00 50.09 183 GLU A N 1
ATOM 1443 C CA . GLU A 1 183 ? 29.521 38.234 -8.956 1.00 50.09 183 GLU A CA 1
ATOM 1444 C C . GLU A 1 183 ? 30.889 38.127 -8.282 1.00 50.09 183 GLU A C 1
ATOM 1446 O O . GLU A 1 183 ? 30.996 38.004 -7.064 1.00 50.09 183 GLU A O 1
ATOM 1451 N N . GLY A 1 184 ? 31.950 38.127 -9.091 1.00 51.38 184 GLY A N 1
ATOM 1452 C CA . GLY A 1 184 ? 33.309 38.121 -8.565 1.00 51.38 184 GLY A CA 1
ATOM 1453 C C . GLY A 1 184 ? 34.389 37.690 -9.546 1.00 51.38 184 GLY A C 1
ATOM 1454 O O . GLY A 1 184 ? 35.205 36.851 -9.185 1.00 51.38 184 GLY A O 1
ATOM 1455 N N . GLU A 1 185 ? 34.453 38.263 -10.752 1.00 43.44 185 GLU A N 1
ATOM 1456 C CA . GLU A 1 185 ? 35.696 38.195 -11.527 1.00 43.44 185 GLU A CA 1
ATOM 1457 C C . GLU A 1 185 ? 35.946 39.488 -12.314 1.00 43.44 185 GLU A C 1
ATOM 1459 O O . GLU A 1 185 ? 35.370 39.754 -13.362 1.00 43.44 185 GLU A O 1
ATOM 1464 N N . GLY A 1 186 ? 36.817 40.323 -11.750 1.00 38.94 186 GLY A N 1
ATOM 1465 C CA . GLY A 1 186 ? 37.363 41.522 -12.372 1.00 38.94 186 GLY A CA 1
ATOM 1466 C C . GLY A 1 186 ? 38.768 41.746 -11.832 1.00 38.94 186 GLY A C 1
ATOM 1467 O O . GLY A 1 186 ? 38.976 42.558 -10.934 1.00 38.94 186 GLY A O 1
ATOM 1468 N N . ARG A 1 187 ? 39.731 40.961 -12.325 1.00 48.94 187 ARG A N 1
ATOM 1469 C CA . ARG A 1 187 ? 41.149 41.059 -11.968 1.00 48.94 187 ARG A CA 1
ATOM 1470 C C . ARG A 1 187 ? 41.958 41.483 -13.196 1.00 48.94 187 ARG A C 1
ATOM 1472 O O . ARG A 1 187 ? 41.934 40.792 -14.204 1.00 48.94 187 ARG A O 1
ATOM 1479 N N . GLY A 1 188 ? 42.753 42.541 -13.034 1.00 42.56 188 GLY A N 1
ATOM 1480 C CA . GLY A 1 188 ? 44.089 42.635 -13.633 1.00 42.56 188 GLY A CA 1
ATOM 1481 C C . GLY A 1 188 ? 44.253 43.511 -14.877 1.00 42.56 188 GLY A C 1
ATOM 1482 O O . GLY A 1 188 ? 43.807 43.167 -15.962 1.00 42.56 188 GLY A O 1
ATOM 1483 N N . GLY A 1 189 ? 45.027 44.586 -14.719 1.00 39.66 189 GLY A N 1
ATOM 1484 C CA . GLY A 1 189 ? 45.640 45.339 -15.811 1.00 39.66 189 GLY A CA 1
ATOM 1485 C C . GLY A 1 189 ? 46.753 46.244 -15.283 1.00 39.66 189 GLY A C 1
ATOM 1486 O O . GLY A 1 189 ? 46.520 47.415 -15.009 1.00 39.66 189 GLY A O 1
ATOM 1487 N N . GLU A 1 190 ? 47.944 45.674 -15.081 1.00 49.62 190 GLU A N 1
ATOM 1488 C CA . GLU A 1 190 ? 49.199 46.393 -14.826 1.00 49.62 190 GLU A CA 1
ATOM 1489 C C . GLU A 1 190 ? 49.575 47.312 -16.000 1.00 49.62 190 GLU A C 1
ATOM 1491 O O . GLU A 1 190 ? 49.466 46.929 -17.162 1.00 49.62 190 GLU A O 1
ATOM 1496 N N . GLY A 1 191 ? 50.127 48.487 -15.687 1.00 46.78 191 GLY A N 1
ATOM 1497 C CA . GLY A 1 191 ? 50.773 49.373 -16.654 1.00 46.78 191 GLY A CA 1
ATOM 1498 C C . GLY A 1 191 ? 51.780 50.300 -15.975 1.00 46.78 191 GLY A C 1
ATOM 1499 O O . GLY A 1 191 ? 51.436 51.399 -15.551 1.00 46.78 191 GLY A O 1
ATOM 1500 N N . LYS A 1 192 ? 53.038 49.856 -15.861 1.00 53.72 192 LYS A N 1
ATOM 1501 C CA . LYS A 1 192 ? 54.199 50.728 -15.604 1.00 53.72 192 LYS A CA 1
ATOM 1502 C C . LYS A 1 192 ? 54.522 51.532 -16.871 1.00 53.72 192 LYS A C 1
ATOM 1504 O O . LYS A 1 192 ? 54.595 50.940 -17.942 1.00 53.72 192 LYS A O 1
ATOM 1509 N N . GLY A 1 193 ? 54.846 52.824 -16.740 1.00 47.84 193 GLY A N 1
ATOM 1510 C CA . GLY A 1 193 ? 55.499 53.572 -17.823 1.00 47.84 193 GLY A CA 1
ATOM 1511 C C . GLY A 1 193 ? 55.561 55.099 -17.680 1.00 47.84 193 GLY A C 1
ATOM 1512 O O . GLY A 1 193 ? 54.690 55.788 -18.181 1.00 47.84 193 GLY A O 1
ATOM 1513 N N . MET A 1 194 ? 56.648 55.594 -17.070 1.00 49.75 194 MET A N 1
ATOM 1514 C CA . MET A 1 194 ? 57.534 56.673 -17.568 1.00 49.75 194 MET A CA 1
ATOM 1515 C C . MET A 1 194 ? 56.988 58.048 -18.043 1.00 49.75 194 MET A C 1
ATOM 1517 O O . MET A 1 194 ? 56.398 58.143 -19.112 1.00 49.75 194 MET A O 1
ATOM 1521 N N . ARG A 1 195 ? 57.485 59.107 -17.366 1.00 51.38 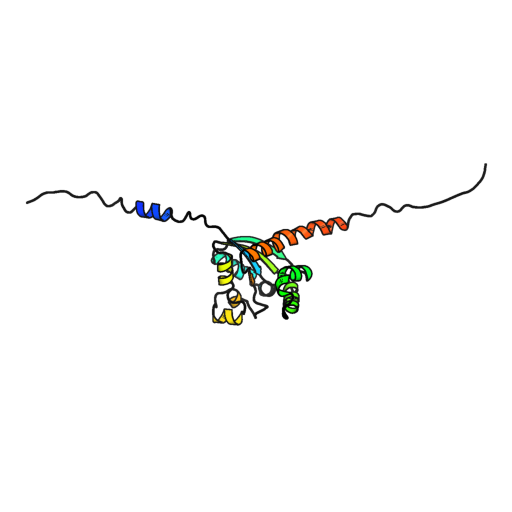195 ARG A N 1
ATOM 1522 C CA . ARG A 1 195 ? 58.068 60.398 -17.850 1.00 51.38 195 ARG A CA 1
ATOM 1523 C C . ARG A 1 195 ? 57.440 61.649 -17.222 1.00 51.38 195 ARG A C 1
ATOM 1525 O O . ARG A 1 195 ? 56.224 61.790 -17.228 1.00 51.38 195 ARG A O 1
ATOM 1532 N N . GLY A 1 196 ? 58.313 62.579 -16.820 1.00 50.78 196 GLY A N 1
ATOM 1533 C CA . GLY A 1 196 ? 57.999 63.972 -16.487 1.00 50.78 196 GLY A CA 1
ATOM 1534 C C . GLY A 1 196 ? 58.612 64.402 -15.176 1.00 50.78 196 GLY A C 1
ATOM 1535 O O . GLY A 1 196 ? 57.847 64.437 -14.196 1.00 50.78 196 GLY A O 1
#

Secondary structure (DSSP, 8-state):
-------S-SSSSTTHHHHHHHTS--S----EEEEEEE-HHHHHTT-HHHHHHHHHHTT-EEEEEEEEPPPHHHHHHHTGGGTTSTTHHHHHHHHTSS-EEEEEEEETTHHHHHHHHH--SSHHHHHHH-TTSHHHHH--SSS--SEEE-SSHHHHHHHHHIIIIIHHHHHHHTTTTTSS----------------

Mean predicted aligned error: 13.02 Å

Sequence (196 aa):
MRLPIVGFIRILVLFVLVSDFWSWTNGNTNKEKTLAIIKPDGLLGNHTDDIKKAILEYGFSILKEKTIQLDEDAVTRFYAEHSSKNFFSSLMKYMTSGPVVVMILEKENAIADWRALMGPTDASKAKSTHPHSIRAMCGLDIQRNCVHGSDSLTSAQREMSFFFRELSAVKLEDTWGMFGNSEGEGRGGEGKGMRG

Organism: NCBI:txid362788

Nearest PDB structures (foldseek):
  3zto-assembly1_A  TM=9.759E-01  e=3.287E-16  Aquifex aeolicus
  7jrj-assembly1_K  TM=9.124E-01  e=1.589E-16  Chlamydomonas reinhardtii
  7jtk-assembly1_i  TM=9.217E-01  e=7.673E-16  Chlamydomonas reinhardtii
  8x2u-assembly1_M  TM=8.730E-01  e=1.587E-15  Mus musculus
  2dxe-assembly1_B  TM=9.342E-01  e=1.319E-12  Pyrococcus horikoshii OT3

Foldseek 3Di:
DDDDDDDPDDPPPVVVVVVVVVVPPPPPLPKAKKKKKFAPQCVVVVVVVVVVVLLVVLPKDFPDKDKDQDDLVLLCVLVVVCPPPPCSVVLSCRRNVDIMMMTMIIDRVVQVSLDLQQDDLALVCCCVPPCNHQQVVRNDGNSRSRMDMANDSVSRVVNCCSVVPVVVVVVPPVVVVPPPDDDDDDDDDDDDDDDD

pLDDT: mean 81.83, std 21.58, range [37.22, 98.69]

Solvent-accessible surface area (backbone atoms only — not comparable to full-atom values): 11631 Å² total; per-residue (Å²): 135,85,86,81,90,87,76,102,74,84,90,76,66,76,64,60,63,51,55,60,58,70,65,71,66,82,61,85,75,70,65,30,65,23,32,38,32,37,33,35,62,23,50,78,66,68,38,55,64,61,51,52,48,52,43,47,76,73,61,39,44,80,80,46,74,48,78,46,71,46,50,72,67,59,46,48,65,73,45,49,94,42,63,89,42,94,58,36,67,60,50,43,57,49,56,46,68,37,49,29,42,40,33,37,35,37,21,74,58,24,46,65,51,48,49,57,49,35,38,49,64,39,7,65,58,6,45,76,77,34,61,89,12,52,9,27,70,67,22,72,33,65,84,50,19,26,62,50,64,39,91,44,72,69,48,11,54,53,54,42,42,46,58,75,45,52,67,59,52,59,73,64,60,72,63,61,74,77,78,74,85,90,84,88,87,88,80,91,84,89,81,89,80,90,90,134